Protein AF-A0A9N9JL18-F1 (afdb_monomer_lite)

InterPro domains:
  IPR003656 Zinc finger, BED-type [PF02892] (60-98)
  IPR003656 Zinc finger, BED-type [PS50808] (55-108)
  IPR012337 Ribonuclease H-like superfamily [SSF53098] (128-275)
  IPR052035 Zinc finger BED domain-containing [PTHR46481] (129-279)

pLDDT: mean 72.49, std 21.96, range [24.44, 95.62]

Secondary structure (DSSP, 8-state):
-------SS--S---SSSS-------TTSHHHHHHHHHHHHTT---------------GGGGGEES--TTSTTEEEETTT--EEETT--HHHHHHHHHTTT-----------------SS-HHHHHHHHT---HHHHHHHHHHHHHHHT-TTT--EEEE-S-HHHHHHHHHHHHHHHHHH--TT-EEEE-HHHHHHHHHHHHHTTTHHHHHHHHHHHHHHHH-HHHHHHHHHHHHHTT----------TTSTTHHHHHHHHHHHTHHHHHHHHHH-HHHHTTSPPHHHHHTT-

Structure (mmCIF, N/CA/C/O backbone):
data_AF-A0A9N9JL18-F1
#
_entry.id   AF-A0A9N9JL18-F1
#
loop_
_atom_site.group_PDB
_atom_site.id
_atom_site.type_symbol
_atom_site.label_atom_id
_atom_site.label_alt_id
_atom_site.label_comp_id
_atom_site.label_asym_id
_atom_site.label_entity_id
_atom_site.label_seq_id
_atom_site.pdbx_PDB_ins_code
_atom_site.Cartn_x
_atom_site.Cartn_y
_atom_site.Cartn_z
_atom_site.occupancy
_atom_site.B_iso_or_equiv
_atom_site.auth_seq_id
_atom_site.auth_comp_id
_atom_site.auth_asym_id
_atom_site.auth_atom_id
_atom_site.pdbx_PDB_model_num
ATOM 1 N N . MET A 1 1 ? -30.969 -24.548 -31.022 1.00 27.47 1 MET A N 1
ATOM 2 C CA . MET A 1 1 ? -30.386 -24.039 -32.276 1.00 27.47 1 MET A CA 1
ATOM 3 C C . MET A 1 1 ? -29.903 -22.628 -31.998 1.00 27.47 1 MET A C 1
ATOM 5 O O . MET A 1 1 ? -30.707 -21.712 -32.062 1.00 27.47 1 MET A O 1
ATOM 9 N N . SER A 1 2 ? -28.793 -22.490 -31.274 1.00 24.44 2 SER A N 1
ATOM 10 C CA . SER A 1 2 ? -27.395 -22.612 -31.752 1.00 24.44 2 SER A CA 1
ATOM 11 C C . SER A 1 2 ? -26.918 -21.238 -32.227 1.00 24.44 2 SER A C 1
ATOM 13 O O . SER A 1 2 ? -27.493 -20.713 -33.171 1.00 24.44 2 SER A O 1
ATOM 15 N N . GLU A 1 3 ? -26.042 -20.609 -31.428 1.00 26.48 3 GLU A N 1
ATOM 16 C CA . GLU A 1 3 ? -24.697 -20.132 -31.852 1.00 26.48 3 GLU A CA 1
ATOM 17 C C . GLU A 1 3 ? -24.790 -18.664 -32.339 1.00 26.48 3 GLU A C 1
ATOM 19 O O . GLU A 1 3 ? -25.706 -18.314 -33.066 1.00 26.48 3 GLU A O 1
ATOM 24 N N . ASP A 1 4 ? -24.033 -17.652 -31.910 1.00 26.92 4 ASP A N 1
ATOM 25 C CA . ASP A 1 4 ? -22.725 -17.533 -31.269 1.00 26.92 4 ASP A CA 1
ATOM 26 C C . ASP A 1 4 ? -22.639 -16.182 -30.535 1.00 26.92 4 ASP A C 1
ATOM 28 O O . ASP A 1 4 ? -22.829 -15.143 -31.164 1.00 26.92 4 ASP A O 1
ATOM 32 N N . ILE A 1 5 ? -22.280 -16.159 -29.245 1.00 25.59 5 ILE A N 1
ATOM 33 C CA . ILE A 1 5 ? -21.496 -15.060 -28.642 1.00 25.59 5 ILE A CA 1
ATOM 34 C C . ILE A 1 5 ? -20.601 -15.681 -27.565 1.00 25.59 5 ILE A C 1
ATOM 36 O O . ILE A 1 5 ? -20.877 -15.602 -26.369 1.00 25.59 5 ILE A O 1
ATOM 40 N N . GLN A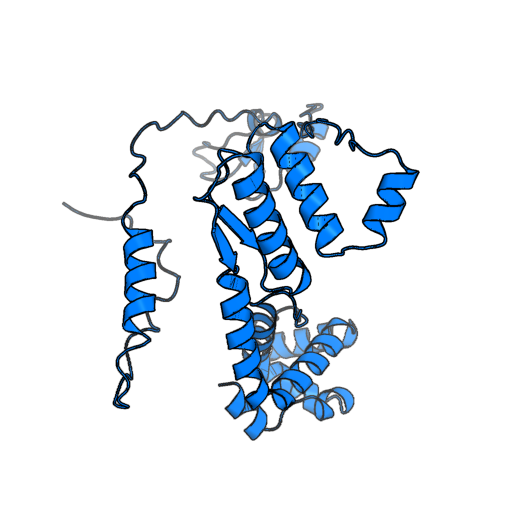 1 6 ? -19.511 -16.302 -28.003 1.00 30.45 6 GLN A N 1
ATOM 41 C CA . GLN A 1 6 ? -18.357 -16.580 -27.160 1.00 30.45 6 GLN A CA 1
ATOM 42 C C . GLN A 1 6 ? -17.171 -15.833 -27.754 1.00 30.45 6 GLN A C 1
ATOM 44 O O . GLN A 1 6 ? -16.554 -16.274 -28.716 1.00 30.45 6 GLN A O 1
ATOM 49 N N . THR A 1 7 ? -16.894 -14.642 -27.226 1.00 32.16 7 THR A N 1
ATOM 50 C CA . THR A 1 7 ? -15.542 -14.067 -27.198 1.00 32.16 7 THR A CA 1
ATOM 51 C C . THR A 1 7 ? -15.521 -12.808 -26.337 1.00 32.16 7 THR A C 1
ATOM 53 O O . THR A 1 7 ? -16.378 -11.934 -26.458 1.00 32.16 7 THR A O 1
ATOM 56 N N . ASN A 1 8 ? -14.473 -12.712 -25.516 1.00 29.45 8 ASN A N 1
ATOM 57 C CA . ASN A 1 8 ? -14.026 -11.553 -24.731 1.00 29.45 8 ASN A CA 1
ATOM 58 C C . ASN A 1 8 ? -14.467 -11.439 -23.269 1.00 29.45 8 ASN A C 1
ATOM 60 O O . ASN A 1 8 ? -14.724 -10.330 -22.809 1.00 29.45 8 ASN A O 1
ATOM 64 N N . LEU A 1 9 ? -14.428 -12.542 -22.513 1.00 27.28 9 LEU A N 1
ATOM 65 C CA . LEU A 1 9 ? -14.192 -12.493 -21.056 1.00 27.28 9 LEU A CA 1
ATOM 66 C C . LEU A 1 9 ? -13.371 -13.679 -20.495 1.00 27.28 9 LEU A C 1
ATOM 68 O O . LEU A 1 9 ? -13.187 -13.765 -19.285 1.00 27.28 9 LEU A O 1
ATOM 72 N N . GLU A 1 10 ? -12.797 -14.532 -21.348 1.00 28.64 10 GLU A N 1
ATOM 73 C CA . GLU A 1 10 ? -11.844 -15.582 -20.955 1.00 28.64 10 GLU A CA 1
ATOM 74 C C . GLU A 1 10 ? -10.423 -15.174 -21.366 1.00 28.64 10 GLU A C 1
ATOM 76 O O . GLU A 1 10 ? -9.919 -15.548 -22.417 1.00 28.64 10 GLU A O 1
ATOM 81 N N . TYR A 1 11 ? -9.793 -14.329 -20.552 1.00 29.22 11 TYR A N 1
ATOM 82 C CA . TYR A 1 11 ? -8.332 -14.200 -20.496 1.00 29.22 11 TYR A CA 1
ATOM 83 C C . TYR A 1 11 ? -7.949 -13.743 -19.084 1.00 29.22 11 TYR A C 1
ATOM 85 O O . TYR A 1 11 ? -7.467 -12.637 -18.850 1.00 29.22 11 TYR A O 1
ATOM 93 N N . TYR A 1 12 ? -8.304 -14.578 -18.113 1.00 28.53 12 TYR A N 1
ATOM 94 C CA . TYR A 1 12 ? -7.701 -14.597 -16.790 1.00 28.53 12 TYR A CA 1
ATOM 95 C C . TYR A 1 12 ? -7.417 -16.067 -16.496 1.00 28.53 12 TYR A C 1
ATOM 97 O O . TYR A 1 12 ? -8.345 -16.874 -16.437 1.00 28.53 12 TYR A O 1
ATOM 105 N N . ASP A 1 13 ? -6.124 -16.377 -16.426 1.00 31.50 13 ASP A N 1
ATOM 106 C CA . ASP A 1 13 ? -5.524 -17.703 -16.306 1.00 31.50 13 ASP A CA 1
ATOM 107 C C . ASP A 1 13 ? -6.244 -18.596 -15.287 1.00 31.50 13 ASP A C 1
ATOM 109 O O . ASP A 1 13 ? -6.207 -18.352 -14.080 1.00 31.50 13 ASP A O 1
ATOM 113 N N . LYS A 1 14 ? -6.882 -19.656 -15.793 1.00 28.42 14 LYS A N 1
ATOM 114 C CA . LYS A 1 14 ? -7.358 -20.811 -15.016 1.00 28.42 14 LYS A CA 1
ATOM 115 C C . LYS A 1 14 ? -6.395 -22.008 -15.078 1.00 28.42 14 LYS A C 1
ATOM 117 O O . LYS A 1 14 ? -6.680 -23.027 -14.466 1.00 28.42 14 LYS A O 1
ATOM 122 N N . GLU A 1 15 ? -5.243 -21.889 -15.738 1.00 29.67 15 GLU A N 1
ATOM 123 C CA . GLU A 1 15 ? -4.256 -22.977 -15.878 1.00 29.67 15 GLU A CA 1
ATOM 124 C C . GLU A 1 15 ? -3.096 -22.893 -14.868 1.00 29.67 15 GLU A C 1
ATOM 126 O O . GLU A 1 15 ? -1.936 -23.069 -15.223 1.00 29.67 15 GLU A O 1
ATOM 131 N N . MET A 1 16 ? -3.366 -22.617 -13.587 1.00 32.66 16 MET A N 1
ATOM 132 C CA . MET A 1 16 ? -2.297 -22.643 -12.569 1.00 32.66 16 MET A CA 1
ATOM 133 C C . MET A 1 16 ? -2.669 -23.347 -11.259 1.00 32.66 16 MET A C 1
ATOM 135 O O . MET A 1 16 ? -2.084 -23.056 -10.221 1.00 32.66 16 MET A O 1
ATOM 139 N N . PHE A 1 17 ? -3.642 -24.265 -11.289 1.00 28.58 17 PHE A N 1
ATOM 140 C CA . PHE A 1 17 ? -4.046 -25.037 -10.102 1.00 28.58 17 PHE A CA 1
ATOM 141 C C . PHE A 1 17 ? -4.318 -26.526 -10.363 1.00 28.58 17 PHE A C 1
ATOM 143 O O . PHE A 1 17 ? -5.033 -27.172 -9.603 1.00 28.58 17 PHE A O 1
ATOM 150 N N . GLN A 1 18 ? -3.721 -27.094 -11.408 1.00 30.33 18 GLN A N 1
ATOM 151 C CA . GLN A 1 18 ? -3.665 -28.540 -11.620 1.00 30.33 18 GLN A CA 1
ATOM 152 C C . GLN A 1 18 ? -2.251 -28.892 -12.068 1.00 30.33 18 GLN A C 1
ATOM 154 O O . GLN A 1 18 ? -1.959 -28.878 -13.253 1.00 30.33 18 GLN A O 1
ATOM 159 N N . ASP A 1 19 ? -1.345 -29.040 -11.100 1.00 27.52 19 ASP A N 1
ATOM 160 C CA . ASP A 1 19 ? -0.421 -30.176 -11.026 1.00 27.52 19 ASP A CA 1
ATOM 161 C C . ASP A 1 19 ? 0.592 -29.998 -9.885 1.00 27.52 19 ASP A C 1
ATOM 163 O O . ASP A 1 19 ? 1.188 -28.937 -9.708 1.00 27.52 19 ASP A O 1
ATOM 167 N N . LYS A 1 20 ? 0.804 -31.107 -9.162 1.00 32.84 20 LYS A N 1
ATOM 168 C CA . LYS A 1 20 ? 1.739 -31.351 -8.043 1.00 32.84 20 LYS A CA 1
ATOM 169 C C . LYS A 1 20 ? 1.260 -30.975 -6.636 1.00 32.84 20 LYS A C 1
ATOM 171 O O . LYS A 1 20 ? 1.820 -30.110 -5.973 1.00 32.84 20 LYS A O 1
ATOM 176 N N . ILE A 1 21 ? 0.319 -31.771 -6.127 1.00 29.80 21 ILE A N 1
ATOM 177 C CA . ILE A 1 21 ? 0.353 -32.198 -4.722 1.00 29.80 21 ILE A CA 1
ATOM 178 C C . ILE A 1 21 ? 0.756 -33.673 -4.737 1.00 29.80 21 ILE A C 1
ATOM 180 O O . ILE A 1 21 ? -0.045 -34.537 -5.079 1.00 29.80 21 ILE A O 1
ATOM 184 N N . THR A 1 22 ? 2.014 -33.949 -4.408 1.00 29.00 22 THR A N 1
ATOM 185 C CA . THR A 1 22 ? 2.464 -35.283 -3.998 1.00 29.00 22 THR A CA 1
ATOM 186 C C . THR A 1 22 ? 3.219 -35.127 -2.687 1.00 29.00 22 THR A C 1
ATOM 188 O O . THR A 1 22 ? 4.275 -34.501 -2.666 1.00 29.00 22 THR A O 1
ATOM 191 N N . ASP A 1 23 ? 2.608 -35.678 -1.640 1.00 28.75 23 ASP A N 1
ATOM 192 C CA . ASP A 1 23 ? 3.161 -36.100 -0.354 1.00 28.75 23 ASP A CA 1
ATOM 193 C C . ASP A 1 23 ? 4.109 -35.158 0.397 1.00 28.75 23 ASP A C 1
ATOM 195 O O . ASP A 1 23 ? 5.320 -35.201 0.214 1.00 28.75 23 ASP A O 1
ATOM 199 N N . THR A 1 24 ? 3.555 -34.466 1.397 1.00 28.92 24 THR A N 1
ATOM 200 C CA . THR A 1 24 ? 4.032 -34.570 2.787 1.00 28.92 24 THR A CA 1
ATOM 201 C C . THR A 1 24 ? 2.857 -34.374 3.752 1.00 28.92 24 THR A C 1
ATOM 203 O O . THR A 1 24 ? 2.019 -33.487 3.600 1.00 28.92 24 THR A O 1
ATOM 206 N N . SER A 1 25 ? 2.758 -35.274 4.724 1.00 36.62 25 SER A N 1
ATOM 207 C CA . SER A 1 25 ? 1.747 -35.321 5.778 1.00 36.62 25 SER A CA 1
ATOM 208 C C . SER A 1 25 ? 1.850 -34.123 6.726 1.00 36.62 25 SER A C 1
ATOM 210 O O . SER A 1 25 ? 2.883 -33.984 7.368 1.00 36.62 25 SER A O 1
ATOM 212 N N . ASP A 1 26 ? 0.785 -33.316 6.820 1.00 30.59 26 ASP A N 1
ATOM 213 C CA . ASP A 1 26 ? 0.318 -32.623 8.041 1.00 30.59 26 ASP A CA 1
ATOM 214 C C . ASP A 1 26 ? -1.035 -31.922 7.762 1.00 30.59 26 ASP A C 1
ATOM 216 O O . ASP A 1 26 ? -1.162 -30.709 7.583 1.00 30.59 26 ASP A O 1
ATOM 220 N N . THR A 1 27 ? -2.094 -32.728 7.675 1.00 34.91 27 THR A N 1
ATOM 221 C CA . THR A 1 27 ? -3.457 -32.345 7.261 1.00 34.91 27 THR A CA 1
ATOM 222 C C . THR A 1 27 ? -4.323 -31.834 8.418 1.00 34.91 27 THR A C 1
ATOM 224 O O . THR A 1 27 ? -5.308 -32.473 8.773 1.00 34.91 27 THR A O 1
ATOM 227 N N . ASN A 1 28 ? -3.984 -30.698 9.038 1.00 39.44 28 ASN A N 1
ATOM 228 C CA . ASN A 1 28 ? -4.888 -30.089 10.040 1.00 39.44 28 ASN A CA 1
ATOM 229 C C . ASN A 1 28 ? -4.981 -28.551 10.036 1.00 39.44 28 ASN A C 1
ATOM 231 O O . ASN A 1 28 ? -5.869 -28.002 10.682 1.00 39.44 28 ASN A O 1
ATOM 235 N N . VAL A 1 29 ? -4.125 -27.829 9.302 1.00 36.84 29 VAL A N 1
ATOM 236 C CA . VAL A 1 29 ? -4.147 -26.345 9.289 1.00 36.84 29 VAL A CA 1
ATOM 237 C C . VAL A 1 29 ? -4.753 -25.777 7.998 1.00 36.84 29 VAL A C 1
ATOM 239 O O . VAL A 1 29 ? -5.355 -24.703 8.008 1.00 36.84 29 VAL A O 1
ATOM 242 N N . VAL A 1 30 ? -4.656 -26.514 6.889 1.00 38.81 30 VAL A N 1
ATOM 243 C CA . VAL A 1 30 ? -5.062 -26.053 5.547 1.00 38.81 30 VAL A CA 1
ATOM 244 C C . VAL A 1 30 ? -6.576 -26.192 5.309 1.00 38.81 30 VAL A C 1
ATOM 246 O O . VAL A 1 30 ? -7.180 -25.343 4.649 1.00 38.81 30 VAL A O 1
ATOM 249 N N . ASP A 1 31 ? -7.218 -27.187 5.930 1.00 36.50 31 ASP A N 1
ATOM 250 C CA . ASP A 1 31 ? -8.667 -27.412 5.801 1.00 36.50 31 ASP A CA 1
ATOM 251 C C . ASP A 1 31 ? -9.500 -26.319 6.481 1.00 36.50 31 ASP A C 1
ATOM 253 O O . ASP A 1 31 ? -10.547 -25.919 5.969 1.00 36.50 31 ASP A O 1
ATOM 257 N N . SER A 1 32 ? -9.002 -25.749 7.584 1.00 40.50 32 SER A N 1
ATOM 258 C CA . SER A 1 32 ? -9.708 -24.687 8.312 1.00 40.50 32 SER A CA 1
ATOM 259 C C . SER A 1 32 ? -9.766 -23.379 7.513 1.00 40.50 32 SER A C 1
ATOM 261 O O . SER A 1 32 ? -10.771 -22.671 7.540 1.00 40.50 32 SER A O 1
ATOM 263 N N . PHE A 1 33 ? -8.718 -23.066 6.745 1.00 36.69 33 PHE A N 1
ATOM 264 C CA . PHE A 1 33 ? -8.663 -21.837 5.947 1.00 36.69 33 PHE A CA 1
ATOM 265 C C . PHE A 1 33 ? -9.515 -21.931 4.675 1.00 36.69 33 PHE A C 1
ATOM 267 O O . PHE A 1 33 ? -10.163 -20.956 4.289 1.00 36.69 33 PHE A O 1
ATOM 274 N N . SER A 1 34 ? -9.557 -23.116 4.062 1.00 40.81 34 SER A N 1
ATOM 275 C CA . SER A 1 34 ? -10.360 -23.387 2.864 1.00 40.81 34 SER A CA 1
ATOM 276 C C . SER A 1 34 ? -11.861 -23.363 3.180 1.00 40.81 34 SER A C 1
ATOM 278 O O . SER A 1 34 ? -12.622 -22.703 2.472 1.00 40.81 34 SER A O 1
ATOM 280 N N . GLN A 1 35 ? -12.278 -23.940 4.316 1.00 41.47 35 GLN A N 1
ATOM 281 C CA . GLN A 1 35 ? -13.673 -23.884 4.776 1.00 41.47 35 GLN A CA 1
ATOM 282 C C . GLN A 1 35 ? -14.167 -22.459 5.060 1.00 41.47 35 GLN A C 1
ATOM 284 O O . GLN A 1 35 ? -15.309 -22.132 4.739 1.00 41.47 35 GLN A O 1
ATOM 289 N N . VAL A 1 36 ? -13.317 -21.590 5.617 1.00 45.12 36 VAL A N 1
ATOM 290 C CA . VAL A 1 36 ? -13.668 -20.188 5.919 1.00 45.12 36 VAL A CA 1
ATOM 291 C C . VAL A 1 36 ? -13.798 -19.343 4.643 1.00 45.12 36 VAL A C 1
ATOM 293 O O . VAL A 1 36 ? -14.640 -18.437 4.567 1.00 45.12 36 VAL A O 1
ATOM 296 N N . LEU A 1 37 ? -12.992 -19.639 3.618 1.00 38.75 37 LEU A N 1
ATOM 297 C CA . LEU A 1 37 ? -13.059 -18.959 2.325 1.00 38.75 37 LEU A CA 1
ATOM 298 C C . LEU A 1 37 ? -14.318 -19.370 1.542 1.00 38.75 37 LEU A C 1
ATOM 300 O O . LEU A 1 37 ? -15.016 -18.507 1.008 1.00 38.75 37 LEU A O 1
ATOM 304 N N . GLU A 1 38 ? -14.653 -20.663 1.539 1.00 37.47 38 GLU A N 1
ATOM 305 C CA . GLU A 1 38 ? -15.844 -21.195 0.864 1.00 37.47 38 GLU A CA 1
ATOM 306 C C . GLU A 1 38 ? -17.149 -20.762 1.545 1.00 37.47 38 GLU A C 1
ATOM 308 O O . GLU A 1 38 ? -18.093 -20.354 0.862 1.00 37.47 38 GLU A O 1
ATOM 313 N N . SER A 1 39 ? -17.191 -20.721 2.884 1.00 36.56 39 SER A N 1
ATOM 314 C CA . SER A 1 39 ? -18.373 -20.255 3.627 1.00 36.56 39 SER A CA 1
ATOM 315 C C . SER A 1 39 ? -18.676 -18.764 3.432 1.00 36.56 39 SER A C 1
ATOM 317 O O . SER A 1 39 ? -19.799 -18.315 3.661 1.00 36.56 39 SER A O 1
ATOM 319 N N . SER A 1 40 ? -17.675 -17.979 3.022 1.00 39.22 40 SER A N 1
ATOM 320 C CA . SER A 1 40 ? -17.805 -16.536 2.782 1.00 39.22 40 SER A CA 1
ATOM 321 C C . SER A 1 40 ? -18.289 -16.208 1.363 1.00 39.22 40 SER A C 1
ATOM 323 O O . SER A 1 40 ? -18.827 -15.124 1.133 1.00 39.22 40 SER A O 1
ATOM 325 N N . LEU A 1 41 ? -18.127 -17.131 0.408 1.00 37.53 41 LEU A N 1
ATOM 326 C CA . LEU A 1 41 ? -18.499 -16.939 -0.999 1.00 37.53 41 LEU A CA 1
ATOM 327 C C . LEU A 1 41 ? -19.934 -17.393 -1.318 1.00 37.53 41 LEU A C 1
ATOM 329 O O . LEU A 1 41 ? -20.495 -16.962 -2.325 1.00 37.53 41 LEU A O 1
ATOM 333 N N . SER A 1 42 ? -20.560 -18.202 -0.457 1.00 33.31 42 SER A N 1
ATOM 334 C CA . SER A 1 42 ? -21.903 -18.760 -0.685 1.00 33.31 42 SER A CA 1
ATOM 335 C C . SER A 1 42 ? -23.073 -17.836 -0.310 1.00 33.31 42 SER A C 1
ATOM 337 O O . SER A 1 42 ? -24.211 -18.135 -0.663 1.00 33.31 42 SER A O 1
ATOM 339 N N . ASN A 1 43 ? -22.826 -16.700 0.354 1.00 38.03 43 ASN A N 1
ATOM 340 C CA . ASN A 1 43 ? -23.881 -15.838 0.916 1.00 38.03 43 ASN A CA 1
ATOM 341 C C . ASN A 1 43 ? -24.026 -14.460 0.242 1.00 38.03 43 ASN A C 1
ATOM 343 O O . ASN A 1 43 ? -24.540 -13.519 0.849 1.00 38.03 43 ASN A O 1
ATOM 347 N N . ILE A 1 44 ? -23.616 -14.311 -1.021 1.00 29.69 44 ILE A N 1
ATOM 348 C CA . ILE A 1 44 ? -23.902 -13.089 -1.789 1.00 29.69 44 ILE A CA 1
ATOM 349 C C . ILE A 1 44 ? -25.354 -13.158 -2.297 1.00 29.69 44 ILE A C 1
ATOM 351 O O . ILE A 1 44 ? -25.660 -14.026 -3.118 1.00 29.69 44 ILE A O 1
ATOM 355 N N . PRO A 1 45 ? -26.261 -12.251 -1.881 1.00 28.25 45 PRO A N 1
ATOM 356 C CA . PRO A 1 45 ? -27.615 -12.220 -2.416 1.00 28.25 45 PRO A CA 1
ATOM 357 C C . PRO A 1 45 ? -27.568 -11.963 -3.924 1.00 28.25 45 PRO A C 1
ATOM 359 O O . PRO A 1 45 ? -26.963 -10.994 -4.389 1.00 28.25 45 PRO A O 1
ATOM 362 N N . THR A 1 46 ? -28.230 -12.821 -4.695 1.00 31.34 46 THR A N 1
ATOM 363 C CA . THR A 1 46 ? -28.378 -12.681 -6.144 1.00 31.34 46 THR A CA 1
ATOM 364 C C . THR A 1 46 ? -29.266 -11.467 -6.428 1.00 31.34 46 THR A C 1
ATOM 366 O O . THR A 1 46 ? -30.492 -11.545 -6.390 1.00 31.34 46 THR A O 1
ATOM 369 N N . VAL A 1 47 ? -28.659 -10.308 -6.699 1.00 26.78 47 VAL A N 1
ATOM 370 C CA . VAL A 1 47 ? -29.392 -9.109 -7.130 1.00 26.78 47 VAL A CA 1
ATOM 371 C C . VAL A 1 47 ? -29.782 -9.282 -8.594 1.00 26.78 47 VAL A C 1
ATOM 373 O O . VAL A 1 47 ? -29.128 -8.781 -9.508 1.00 26.78 47 VAL A O 1
ATOM 376 N N . ASN A 1 48 ? -30.873 -10.008 -8.816 1.00 30.89 48 ASN A N 1
ATOM 377 C CA . ASN A 1 48 ? -31.600 -9.963 -10.068 1.00 30.89 48 ASN A CA 1
ATOM 378 C C . ASN A 1 48 ? -32.700 -8.898 -9.990 1.00 30.89 48 ASN A C 1
ATOM 380 O O . ASN A 1 48 ? -33.526 -8.888 -9.086 1.00 30.89 48 ASN A O 1
ATOM 384 N N . GLN A 1 49 ? -32.701 -8.062 -11.030 1.00 37.03 49 GLN A N 1
ATOM 385 C CA . GLN A 1 49 ? -33.753 -7.137 -11.461 1.00 37.03 49 GLN A CA 1
ATOM 386 C C . GLN A 1 49 ? -33.870 -5.804 -10.708 1.00 37.03 49 GLN A C 1
ATOM 388 O O . GLN A 1 49 ? -34.552 -5.656 -9.707 1.00 37.03 49 GLN A O 1
ATOM 393 N N . LEU A 1 50 ? -33.265 -4.777 -11.308 1.00 28.16 50 LEU A N 1
ATOM 394 C CA . LEU A 1 50 ? -33.994 -3.707 -12.000 1.00 28.16 50 LEU A CA 1
ATOM 395 C C . LEU A 1 50 ? -32.988 -3.034 -12.943 1.00 28.16 50 LEU A C 1
ATOM 397 O O . LEU A 1 50 ? -32.167 -2.217 -12.518 1.00 28.16 50 LEU A O 1
ATOM 401 N N . LYS A 1 51 ? -33.016 -3.387 -14.237 1.00 32.59 51 LYS A N 1
ATOM 402 C CA . LYS A 1 51 ? -32.279 -2.645 -15.273 1.00 32.59 51 LYS A CA 1
ATOM 403 C C . LYS A 1 51 ? -32.861 -1.230 -15.328 1.00 32.59 51 LYS A C 1
ATOM 405 O O . LYS A 1 51 ? -33.811 -0.967 -16.056 1.00 32.59 51 LYS A O 1
ATOM 410 N N . LYS A 1 52 ? -32.312 -0.309 -14.534 1.00 28.45 52 LYS A N 1
ATOM 411 C CA . LYS A 1 52 ? -32.629 1.116 -14.662 1.00 28.45 52 LYS A CA 1
ATOM 412 C C . LYS A 1 52 ? -32.135 1.571 -16.041 1.00 28.45 52 LYS A C 1
ATOM 414 O O . LYS A 1 52 ? -30.982 1.287 -16.377 1.00 28.45 52 LYS A O 1
ATOM 419 N N . PRO A 1 53 ? -32.955 2.275 -16.841 1.00 28.98 53 PRO A N 1
ATOM 420 C CA . PRO A 1 53 ? -32.508 2.796 -18.125 1.00 28.98 53 PRO A CA 1
ATOM 421 C C . PRO A 1 53 ? -31.299 3.700 -17.879 1.00 28.98 53 PRO A C 1
ATOM 423 O O . PRO A 1 53 ? -31.324 4.548 -16.978 1.00 28.98 53 PRO A O 1
ATOM 426 N N . LYS A 1 54 ? -30.217 3.499 -18.643 1.00 38.34 54 LYS A N 1
ATOM 427 C CA . LYS A 1 54 ? -29.011 4.332 -18.564 1.00 38.34 54 LYS A CA 1
ATOM 428 C C . LYS A 1 54 ? -29.401 5.773 -18.910 1.00 38.34 54 LYS A C 1
ATOM 430 O O . LYS A 1 54 ? -29.433 6.157 -20.073 1.00 38.34 54 LYS A O 1
ATOM 435 N N . LYS A 1 55 ? -29.702 6.591 -17.897 1.00 39.75 55 LYS A N 1
ATOM 436 C CA . LYS A 1 55 ? -29.866 8.042 -18.048 1.00 39.75 55 LYS A CA 1
ATOM 437 C C . LYS A 1 55 ? -28.514 8.616 -18.475 1.00 39.75 55 LYS A C 1
ATOM 439 O O . LYS A 1 55 ? -27.672 8.895 -17.623 1.00 39.75 55 LYS A O 1
ATOM 444 N N . HIS A 1 56 ? -28.295 8.805 -19.775 1.00 46.69 56 HIS A N 1
ATOM 445 C CA . HIS A 1 56 ? -27.150 9.554 -20.295 1.00 46.69 56 HIS A CA 1
ATOM 446 C C . HIS A 1 56 ? -27.286 11.027 -19.870 1.00 46.69 56 HIS A C 1
ATOM 448 O O . HIS A 1 56 ? -27.848 11.859 -20.572 1.00 46.69 56 HIS A O 1
ATOM 454 N N . ARG A 1 57 ? -26.834 11.354 -18.654 1.00 50.84 57 ARG A N 1
ATOM 455 C CA . ARG A 1 57 ? -27.005 12.679 -18.029 1.00 50.84 57 ARG A CA 1
ATOM 456 C C . ARG A 1 57 ? -25.669 13.402 -17.856 1.00 50.84 57 ARG A C 1
ATOM 458 O O . ARG A 1 57 ? -25.303 13.828 -16.752 1.00 50.84 57 ARG A O 1
ATOM 465 N N . LEU A 1 58 ? -24.923 13.518 -18.953 1.00 58.72 58 LEU A N 1
ATOM 466 C CA . LEU A 1 58 ? -23.656 14.247 -19.019 1.00 58.72 58 LEU A CA 1
ATOM 467 C C . LEU A 1 58 ? -23.633 15.125 -20.284 1.00 58.72 58 LEU A C 1
ATOM 469 O O . LEU A 1 58 ? -23.725 14.612 -21.394 1.00 58.72 58 LEU A O 1
ATOM 473 N N . SER A 1 59 ? -23.516 16.442 -20.070 1.00 68.12 59 SER A N 1
ATOM 474 C CA . SER A 1 59 ? -23.712 17.556 -21.023 1.00 68.12 59 SER A CA 1
ATOM 475 C C . SER A 1 59 ? -23.051 17.384 -22.392 1.00 68.12 59 SER A C 1
ATOM 477 O O . SER A 1 59 ? -23.652 17.704 -23.406 1.00 68.12 59 SER A O 1
ATOM 479 N N . VAL A 1 60 ? -21.830 16.849 -22.431 1.00 75.62 60 VAL A N 1
ATOM 480 C CA . VAL A 1 60 ? -21.044 16.707 -23.668 1.00 75.62 60 VAL A CA 1
ATOM 481 C C . VAL A 1 60 ? -21.667 15.688 -24.626 1.00 75.62 60 VAL A C 1
ATOM 483 O O . VAL A 1 60 ? -21.699 15.920 -25.828 1.00 75.62 60 VAL A O 1
ATOM 486 N N . TRP A 1 61 ? -22.206 14.581 -24.111 1.00 79.19 61 TRP A N 1
ATOM 487 C CA . TRP A 1 61 ? -22.659 13.454 -24.935 1.00 79.19 61 TRP A CA 1
ATOM 488 C C . TRP A 1 61 ? -23.976 13.715 -25.678 1.00 79.19 61 TRP A C 1
ATOM 490 O O . TRP A 1 61 ? -24.276 13.004 -26.628 1.00 79.19 61 TRP A O 1
ATOM 500 N N . LEU A 1 62 ? -24.731 14.755 -25.303 1.00 79.88 62 LEU A N 1
ATOM 501 C CA . LEU A 1 62 ? -25.953 15.175 -26.011 1.00 79.88 62 LEU A CA 1
ATOM 502 C C . LEU A 1 62 ? -25.674 15.703 -27.425 1.00 79.88 62 LEU A C 1
ATOM 504 O O . LEU A 1 62 ? -26.572 15.742 -28.261 1.00 79.88 62 LEU A O 1
ATOM 508 N N . HIS A 1 63 ? -24.433 16.110 -27.689 1.00 82.44 63 HIS A N 1
ATOM 509 C CA . HIS A 1 63 ? -24.032 16.724 -28.952 1.00 82.44 63 HIS A CA 1
ATOM 510 C C . HIS A 1 63 ? -23.341 15.747 -29.909 1.00 82.44 63 HIS A C 1
ATOM 512 O O . HIS A 1 63 ? -22.921 16.149 -30.994 1.00 82.44 63 HIS A O 1
ATOM 518 N N . PHE A 1 64 ? -23.256 14.467 -29.535 1.00 83.62 64 PHE A N 1
ATOM 519 C CA . PHE A 1 64 ? -22.668 13.412 -30.354 1.00 83.62 64 PHE A CA 1
ATOM 520 C C . PHE A 1 64 ? -23.693 12.303 -30.627 1.00 83.62 64 PHE A C 1
ATOM 522 O O . PHE A 1 64 ? -24.564 12.014 -29.805 1.00 83.62 64 PHE A O 1
ATOM 529 N N . ASN A 1 65 ? -23.623 11.715 -31.816 1.00 78.75 65 ASN A N 1
ATOM 530 C CA . ASN A 1 65 ? -24.361 10.523 -32.215 1.00 78.75 65 ASN A CA 1
ATOM 531 C C . ASN A 1 65 ? -23.456 9.301 -32.082 1.00 78.75 65 ASN A C 1
ATOM 533 O O . ASN A 1 65 ? -22.292 9.340 -32.478 1.00 78.75 65 ASN A O 1
ATOM 537 N N . THR A 1 66 ? -24.008 8.231 -31.522 1.00 68.75 66 THR A N 1
ATOM 538 C CA . THR A 1 66 ? -23.349 6.928 -31.343 1.00 68.75 66 THR A CA 1
ATOM 539 C C . THR A 1 66 ? -23.919 5.849 -32.263 1.00 68.75 66 THR A C 1
ATOM 541 O O . THR A 1 66 ? -23.331 4.780 -32.385 1.00 68.75 66 THR A O 1
ATOM 544 N N . GLU A 1 67 ? -25.057 6.122 -32.904 1.00 63.94 67 GLU A N 1
ATOM 545 C CA . GLU A 1 67 ? -25.867 5.152 -33.653 1.00 63.94 67 GLU A CA 1
ATOM 546 C C . GLU A 1 67 ? -26.035 5.597 -35.109 1.00 63.94 67 GLU A C 1
ATOM 548 O O . GLU A 1 67 ? -27.137 5.701 -35.640 1.00 63.94 67 GLU A O 1
ATOM 553 N N . THR A 1 68 ? -24.925 5.921 -35.768 1.00 64.44 68 THR A N 1
ATOM 554 C CA . THR A 1 68 ? -24.941 6.269 -37.191 1.00 64.44 68 THR A CA 1
ATOM 555 C C . THR A 1 68 ? -24.626 5.016 -38.006 1.00 64.44 68 THR A C 1
ATOM 557 O O . THR A 1 68 ? -23.523 4.483 -37.889 1.00 64.44 68 THR A O 1
ATOM 560 N N . ALA A 1 69 ? -25.544 4.569 -38.875 1.00 61.25 69 ALA A N 1
ATOM 561 C CA . ALA A 1 69 ? -25.354 3.381 -39.726 1.00 61.25 69 ALA A CA 1
ATOM 562 C C . ALA A 1 69 ? -24.069 3.442 -40.583 1.00 61.25 69 ALA A C 1
ATOM 564 O O . ALA A 1 69 ? -23.455 2.422 -40.873 1.00 61.25 69 ALA A O 1
ATOM 565 N N . LYS A 1 70 ? -23.620 4.658 -40.924 1.00 65.19 70 LYS A N 1
ATOM 566 C CA . LYS A 1 70 ? -22.395 4.933 -41.692 1.00 65.19 70 LYS A CA 1
ATOM 567 C C . LYS A 1 70 ? -21.094 4.764 -40.887 1.00 65.19 70 LYS A C 1
ATOM 569 O O . LYS A 1 70 ? -20.041 4.533 -41.473 1.00 65.19 70 LYS A O 1
ATOM 574 N N . TYR A 1 71 ? -21.140 4.888 -39.557 1.00 65.62 71 TYR A N 1
ATOM 575 C CA . TYR A 1 71 ? -19.961 4.857 -38.682 1.00 65.62 71 TYR A CA 1
ATOM 576 C C . TYR A 1 71 ? -20.264 4.114 -37.373 1.00 65.62 71 TYR A C 1
ATOM 578 O O . TYR A 1 71 ? -20.270 4.706 -36.291 1.00 65.62 71 TYR A O 1
ATOM 586 N N . PHE A 1 72 ? -20.514 2.807 -37.478 1.00 67.88 72 PHE A N 1
ATOM 587 C CA . PHE A 1 72 ? -20.851 1.962 -36.333 1.00 67.88 72 PHE A CA 1
ATOM 588 C C . PHE A 1 72 ? -19.763 2.018 -35.246 1.00 67.88 72 PHE A C 1
ATOM 590 O O . PHE A 1 72 ? -18.571 1.868 -35.524 1.00 67.88 72 PHE A O 1
ATOM 597 N N . GLY A 1 73 ? -20.169 2.282 -34.001 1.00 70.25 73 GLY A N 1
ATOM 598 C CA . GLY A 1 73 ? -19.260 2.344 -32.851 1.00 70.25 73 GLY A CA 1
ATOM 599 C C . GLY A 1 73 ? -18.359 3.585 -32.784 1.00 70.25 73 GLY A C 1
ATOM 600 O O . GLY A 1 73 ? -17.442 3.621 -31.961 1.00 70.25 73 GLY A O 1
ATOM 601 N N . LYS A 1 74 ? -18.593 4.608 -33.616 1.00 78.19 74 LYS A N 1
ATOM 602 C CA . LYS A 1 74 ? -17.870 5.889 -33.573 1.00 78.19 74 LYS A CA 1
ATOM 603 C C . LYS A 1 74 ? -18.774 7.023 -33.097 1.00 78.19 74 LYS A C 1
ATOM 605 O O . LYS A 1 74 ? -19.992 6.970 -33.219 1.00 78.19 74 LYS A O 1
ATOM 610 N N . LEU A 1 75 ? -18.149 8.056 -32.542 1.00 81.06 75 LEU A N 1
ATOM 611 C CA . LEU A 1 75 ? -18.830 9.252 -32.057 1.00 81.06 75 LEU A CA 1
ATOM 612 C C . LEU A 1 75 ? -18.839 10.299 -33.160 1.00 81.06 75 LEU A C 1
ATOM 614 O O . LEU A 1 75 ? -17.777 10.737 -33.589 1.00 81.06 75 LEU A O 1
ATOM 618 N N . VAL A 1 76 ? -20.014 10.727 -33.597 1.00 84.56 76 VAL A N 1
ATOM 619 C CA . VAL A 1 76 ? -20.149 11.719 -34.670 1.00 84.56 76 VAL A CA 1
ATOM 620 C C . VAL A 1 76 ? -20.730 13.002 -34.098 1.00 84.56 76 VAL A C 1
ATOM 622 O O . VAL A 1 76 ? -21.779 12.965 -33.460 1.00 84.56 76 VAL A O 1
ATOM 625 N N . CYS A 1 77 ? -20.066 14.140 -34.293 1.00 86.69 77 CYS A N 1
ATOM 626 C CA . CYS A 1 77 ? -20.627 15.426 -33.881 1.00 86.69 77 CYS A CA 1
ATOM 627 C C . CYS A 1 77 ? -21.914 15.724 -34.662 1.00 86.69 77 CYS A C 1
ATOM 629 O O . CYS A 1 77 ? -21.932 15.656 -35.887 1.00 86.69 77 CYS A O 1
ATOM 631 N N . ARG A 1 78 ? -22.982 16.120 -33.963 1.00 84.00 78 ARG A N 1
ATOM 632 C CA . ARG A 1 78 ? -24.290 16.416 -34.575 1.00 84.00 78 ARG A CA 1
ATOM 633 C C . ARG A 1 78 ? -24.324 17.704 -35.408 1.00 84.00 78 ARG A C 1
ATOM 635 O O . ARG A 1 78 ? -25.290 17.908 -36.128 1.00 84.00 78 ARG A O 1
ATOM 642 N N . LYS A 1 79 ? -23.328 18.590 -35.275 1.00 82.75 79 LYS A N 1
ATOM 643 C CA . LYS A 1 79 ? -23.287 19.890 -35.977 1.00 82.75 79 LYS A CA 1
ATOM 644 C C . LYS A 1 79 ? -22.410 19.905 -37.227 1.00 82.75 79 LYS A C 1
ATOM 646 O O . LYS A 1 79 ? -22.712 20.647 -38.149 1.00 82.75 79 LYS A O 1
ATOM 651 N N . CYS A 1 80 ? -21.315 19.151 -37.235 1.00 86.31 80 CYS A N 1
ATOM 652 C CA . CYS A 1 80 ? -20.315 19.197 -38.310 1.00 86.31 80 CYS A CA 1
ATOM 653 C C . CYS A 1 80 ? -19.903 17.814 -38.822 1.00 86.31 80 CYS A C 1
ATOM 655 O O . CYS A 1 80 ? -18.957 17.708 -39.594 1.00 86.31 80 CYS A O 1
ATOM 657 N N . GLU A 1 81 ? -20.553 16.755 -38.329 1.00 84.06 81 GLU A N 1
ATOM 658 C CA . GLU A 1 81 ? -20.302 15.358 -38.701 1.00 84.06 81 GLU A CA 1
ATOM 659 C C . GLU A 1 81 ? -18.868 14.859 -38.454 1.00 84.06 81 GLU A C 1
ATOM 661 O O . GLU A 1 81 ? -18.492 13.772 -38.893 1.00 84.06 81 GLU A O 1
ATOM 666 N N . GLN A 1 82 ? -18.064 15.601 -37.685 1.00 85.44 82 GLN A N 1
ATOM 667 C CA . GLN A 1 82 ? -16.711 15.179 -37.342 1.00 85.44 82 GLN A CA 1
ATOM 668 C C . GLN A 1 82 ? -16.738 13.873 -36.536 1.00 85.44 82 GLN A C 1
ATOM 670 O O . GLN A 1 82 ? -17.440 13.758 -35.525 1.00 85.44 82 GLN A O 1
ATOM 675 N N . VAL A 1 83 ? -15.957 12.890 -36.993 1.00 86.75 83 VAL A N 1
ATOM 676 C CA . VAL A 1 83 ? -15.945 11.525 -36.456 1.00 86.75 83 VAL A CA 1
ATOM 677 C C . VAL A 1 83 ? -14.795 11.336 -35.467 1.00 86.75 83 VAL A C 1
ATOM 679 O O . VAL A 1 83 ? -13.631 11.582 -35.778 1.00 86.75 83 VAL A O 1
ATOM 682 N N . TYR A 1 84 ? -15.120 10.821 -34.287 1.00 85.00 84 TYR A N 1
ATOM 683 C CA . TYR A 1 84 ? -14.206 10.511 -33.194 1.00 85.00 84 TYR A CA 1
ATOM 684 C C . TYR A 1 84 ? -14.257 9.021 -32.836 1.00 85.00 84 TYR A C 1
ATOM 686 O O . TYR A 1 84 ? -15.258 8.332 -33.049 1.00 85.00 84 TYR A O 1
ATOM 694 N N . LYS A 1 85 ? -13.164 8.510 -32.257 1.00 84.56 85 LYS A N 1
ATOM 695 C CA . LYS A 1 85 ? -13.126 7.150 -31.697 1.00 84.56 85 LYS A CA 1
ATOM 696 C C . LYS A 1 85 ? -14.013 7.095 -30.449 1.00 84.56 85 LYS A C 1
ATOM 698 O O . LYS A 1 85 ? -14.050 8.056 -29.688 1.00 84.56 85 LYS A O 1
ATOM 703 N N . SER A 1 86 ? -14.660 5.963 -30.176 1.00 76.12 86 SER A N 1
ATOM 704 C CA . SER A 1 86 ? -15.463 5.766 -28.953 1.00 76.12 86 SER A CA 1
ATOM 705 C C . SER A 1 86 ? -14.666 5.938 -27.653 1.00 76.12 86 SER A C 1
ATOM 707 O O . SER A 1 86 ? -15.231 6.309 -26.629 1.00 76.12 86 SER A O 1
ATOM 709 N N . SER A 1 87 ? -13.347 5.731 -27.701 1.00 77.50 87 SER A N 1
ATOM 710 C CA . SER A 1 87 ? -12.419 5.939 -26.584 1.00 77.50 87 SER A CA 1
ATOM 711 C C . SER A 1 87 ? -11.922 7.383 -26.426 1.00 77.50 87 SER A C 1
ATOM 713 O O . SER A 1 87 ? -11.110 7.658 -25.541 1.00 77.50 87 SER A O 1
ATOM 715 N N . THR A 1 88 ? -12.356 8.324 -27.272 1.00 81.81 88 THR A N 1
ATOM 716 C CA . THR A 1 88 ? -11.911 9.719 -27.185 1.00 81.81 88 THR A CA 1
ATOM 717 C C . THR A 1 88 ? -12.362 10.363 -25.870 1.00 81.81 88 THR A C 1
ATOM 719 O O . THR A 1 88 ? -13.532 10.327 -25.494 1.00 81.81 88 THR A O 1
ATOM 722 N N . GLY A 1 89 ? -11.413 10.992 -25.169 1.00 82.00 89 GLY A N 1
ATOM 723 C CA . GLY A 1 89 ? -11.659 11.631 -23.879 1.00 82.00 89 GLY A CA 1
ATOM 724 C C . GLY A 1 89 ? -12.627 12.819 -23.952 1.00 82.00 89 GLY A C 1
ATOM 725 O O . GLY A 1 89 ? -12.609 13.621 -24.886 1.00 82.00 89 GLY A O 1
ATOM 726 N N . VAL A 1 90 ? -13.429 12.988 -22.896 1.00 81.25 90 VAL A N 1
ATOM 727 C CA . VAL A 1 90 ? -14.454 14.046 -22.764 1.00 81.25 90 VAL A CA 1
ATOM 728 C C . VAL A 1 90 ? -13.864 15.464 -22.842 1.00 81.25 90 VAL A C 1
ATOM 730 O O . VAL A 1 90 ? -14.556 16.409 -23.211 1.00 81.25 90 VAL A O 1
ATOM 733 N N . SER A 1 91 ? -12.592 15.648 -22.480 1.00 81.69 91 SER A N 1
ATOM 734 C CA . SER A 1 91 ? -11.868 16.920 -22.623 1.00 81.69 91 SER A CA 1
ATOM 735 C C . SER A 1 91 ? -11.706 17.326 -24.088 1.00 81.69 91 SER A C 1
ATOM 737 O O . SER A 1 91 ? -11.993 18.470 -24.429 1.00 81.69 91 SER A O 1
ATOM 739 N N . THR A 1 92 ? -11.312 16.388 -24.947 1.00 84.94 92 THR A N 1
ATOM 740 C CA . THR A 1 92 ? -11.142 16.600 -26.389 1.00 84.94 92 THR A CA 1
ATOM 741 C C . THR A 1 92 ? -12.477 16.901 -27.062 1.00 84.94 92 THR A C 1
ATOM 743 O O . THR A 1 92 ? -12.581 17.860 -27.819 1.00 84.94 92 THR A O 1
ATOM 746 N N . LEU A 1 93 ? -13.523 16.143 -26.720 1.00 86.25 93 LEU A N 1
ATOM 747 C CA . LEU A 1 93 ? -14.872 16.375 -27.247 1.00 86.25 93 LEU A CA 1
ATOM 748 C C . LEU A 1 93 ? -15.436 17.733 -26.806 1.00 86.25 93 LEU A C 1
ATOM 750 O O . LEU A 1 93 ? -16.100 18.408 -27.582 1.00 86.25 93 LEU A O 1
ATOM 754 N N . ARG A 1 94 ? -15.140 18.176 -25.578 1.00 86.75 94 ARG A N 1
ATOM 755 C CA . ARG A 1 94 ? -15.554 19.500 -25.092 1.00 86.75 94 ARG A CA 1
ATOM 756 C C . ARG A 1 94 ? -14.845 20.639 -25.827 1.00 86.75 94 ARG A C 1
ATOM 758 O O . ARG A 1 94 ? -15.522 21.572 -26.229 1.00 86.75 94 ARG A O 1
ATOM 765 N N . LYS A 1 95 ? -13.532 20.532 -26.057 1.00 85.75 95 LYS A N 1
ATOM 766 C CA . LYS A 1 95 ? -12.784 21.507 -26.873 1.00 85.75 95 LYS A CA 1
ATOM 767 C C . LYS A 1 95 ? -13.351 21.614 -28.287 1.00 85.75 95 LYS A C 1
ATOM 769 O O . LYS A 1 95 ? -13.482 22.700 -28.824 1.00 85.75 95 LYS A O 1
ATOM 774 N N . HIS A 1 96 ? -13.741 20.488 -28.878 1.00 88.19 96 HIS A N 1
ATOM 775 C CA . HIS A 1 96 ? -14.415 20.502 -30.171 1.00 88.19 96 HIS A CA 1
ATOM 776 C C . HIS A 1 96 ? -15.746 21.279 -30.133 1.00 88.19 96 HIS A C 1
ATOM 778 O O . HIS A 1 96 ? -16.030 22.063 -31.031 1.00 88.19 96 HIS A O 1
ATOM 784 N N . LEU A 1 97 ? -16.551 21.108 -29.080 1.00 86.38 97 LEU A N 1
ATOM 785 C CA . LEU A 1 97 ? -17.817 21.833 -28.918 1.00 86.38 97 LEU A CA 1
ATOM 786 C C . LEU A 1 97 ? -17.635 23.353 -28.748 1.00 86.38 97 LEU A C 1
ATOM 788 O O . LEU A 1 97 ? -18.519 24.106 -29.160 1.00 86.38 97 LEU A O 1
ATOM 792 N N . GLU A 1 98 ? -16.495 23.812 -28.222 1.00 85.25 98 GLU A N 1
ATOM 793 C CA . GLU A 1 98 ? -16.153 25.242 -28.134 1.00 85.25 98 GLU A CA 1
ATOM 794 C C . GLU A 1 98 ? -16.065 25.890 -29.528 1.00 85.25 98 GLU A C 1
ATOM 796 O O . GLU A 1 98 ? -16.569 26.997 -29.707 1.00 85.25 98 GLU A O 1
ATOM 801 N N . ASN A 1 99 ? -15.579 25.165 -30.546 1.00 85.06 99 ASN A N 1
ATOM 802 C CA . ASN A 1 99 ? -15.572 25.632 -31.944 1.00 85.06 99 ASN A CA 1
ATOM 803 C C . ASN A 1 99 ? -16.988 25.855 -32.504 1.00 85.06 99 ASN A C 1
ATOM 805 O O . ASN A 1 99 ? -17.176 26.590 -33.470 1.00 85.06 99 ASN A O 1
ATOM 809 N N . HIS A 1 100 ? -17.995 25.230 -31.894 1.00 83.75 100 HIS A N 1
ATOM 810 C CA . HIS A 1 100 ? -19.408 25.406 -32.228 1.00 83.75 100 HIS A CA 1
ATOM 811 C C . HIS A 1 100 ? -20.146 26.341 -31.268 1.00 83.75 100 HIS A C 1
ATOM 813 O O . HIS A 1 100 ? -21.384 26.357 -31.278 1.00 83.75 100 HIS A O 1
ATOM 819 N N . GLN A 1 101 ? -19.405 27.064 -30.421 1.00 83.19 101 GLN A N 1
ATOM 820 C CA . GLN A 1 101 ? -19.925 27.924 -29.356 1.00 83.19 101 GLN A CA 1
ATOM 821 C C . GLN A 1 101 ? -20.865 27.174 -28.391 1.00 83.19 101 GLN A C 1
ATOM 823 O O . GLN A 1 101 ? -21.737 27.765 -27.759 1.00 83.19 101 GLN A O 1
ATOM 828 N N . ILE A 1 102 ? -20.704 25.851 -28.261 1.00 81.81 102 ILE A N 1
ATOM 829 C CA . ILE A 1 102 ? -21.480 25.033 -27.327 1.00 81.81 102 ILE A CA 1
ATOM 830 C C . ILE A 1 102 ? -20.705 24.921 -26.016 1.00 81.81 102 ILE A C 1
ATOM 832 O O . ILE A 1 102 ? -19.698 24.221 -25.908 1.00 81.81 102 ILE A O 1
ATOM 836 N N . GLN A 1 103 ? -21.239 25.559 -24.981 1.00 73.38 103 GLN A N 1
ATOM 837 C CA . GLN A 1 103 ? -20.754 25.432 -23.612 1.00 73.38 103 GLN A CA 1
ATOM 838 C C . GLN A 1 103 ? -21.302 24.140 -22.988 1.00 73.38 103 GLN A C 1
ATOM 840 O O . GLN A 1 103 ? -22.466 24.067 -22.600 1.00 73.38 103 GLN A O 1
ATOM 845 N N . ALA A 1 104 ? -20.464 23.106 -22.871 1.00 75.25 104 ALA A N 1
ATOM 846 C CA . ALA A 1 104 ? -20.811 21.868 -22.170 1.00 75.25 104 ALA A CA 1
ATOM 847 C C . ALA A 1 104 ? -20.219 21.872 -20.742 1.00 75.25 104 ALA A C 1
ATOM 849 O O . ALA A 1 104 ? -19.064 21.452 -20.547 1.00 75.25 104 ALA A O 1
ATOM 850 N N . PRO A 1 105 ? -20.978 22.327 -19.721 1.00 70.00 105 PRO A N 1
ATOM 851 C CA . PRO A 1 105 ? -20.442 22.601 -18.393 1.00 70.00 105 PRO A CA 1
ATOM 852 C C . PRO A 1 105 ? -19.875 21.341 -17.739 1.00 70.00 105 PRO A C 1
ATOM 854 O O . PRO A 1 105 ? -20.433 20.242 -17.853 1.00 70.00 105 PRO A O 1
ATOM 857 N N . LYS A 1 106 ? -18.750 21.504 -17.034 1.00 68.38 106 LYS A N 1
ATOM 858 C CA . LYS A 1 106 ? -18.193 20.464 -16.165 1.00 68.38 106 LYS A CA 1
ATOM 859 C C . LYS A 1 106 ? -19.138 20.300 -14.974 1.00 68.38 106 LYS A C 1
ATOM 861 O O . LYS A 1 106 ? -19.408 21.270 -14.271 1.00 68.38 106 LYS A O 1
ATOM 866 N N . LYS A 1 107 ? -19.598 19.077 -14.695 1.00 64.94 107 LYS A N 1
ATOM 867 C CA . LYS A 1 107 ? -20.126 18.779 -13.359 1.00 64.94 107 LYS A CA 1
ATOM 868 C C . LYS A 1 107 ? -18.957 18.908 -12.390 1.00 64.94 107 LYS A C 1
ATOM 870 O O . LYS A 1 107 ? -18.042 18.090 -12.437 1.00 64.94 107 LYS A O 1
ATOM 875 N N . LYS A 1 108 ? -18.967 19.938 -11.544 1.00 58.81 108 LYS A N 1
ATOM 876 C CA . LYS A 1 108 ? -18.132 19.932 -10.343 1.00 58.81 108 LYS A CA 1
ATOM 877 C C . LYS A 1 108 ? -18.640 18.765 -9.500 1.00 58.81 108 LYS A C 1
ATOM 879 O O . LYS A 1 108 ? -19.843 18.681 -9.252 1.00 58.81 108 LYS A O 1
ATOM 884 N N . GLN A 1 109 ? -17.768 17.831 -9.125 1.00 56.53 109 GLN A N 1
ATOM 885 C CA . GLN A 1 109 ? -18.112 16.949 -8.017 1.00 56.53 109 GLN A CA 1
ATOM 886 C C . GLN A 1 109 ? -18.399 17.872 -6.837 1.00 56.53 109 GLN A C 1
ATOM 888 O O . GLN A 1 109 ? -17.550 18.680 -6.465 1.00 56.53 109 GLN A O 1
ATOM 893 N N . ALA A 1 110 ? -19.620 17.813 -6.311 1.00 51.09 110 ALA A N 1
ATOM 894 C CA . ALA A 1 110 ? -19.867 18.360 -4.998 1.00 51.09 110 ALA A CA 1
ATOM 895 C C . ALA A 1 110 ? -19.082 17.459 -4.050 1.00 51.09 110 ALA A C 1
ATOM 897 O O . ALA A 1 110 ? -19.509 16.343 -3.755 1.00 51.09 110 ALA A O 1
ATOM 898 N N . THR A 1 111 ? -17.901 17.906 -3.627 1.00 49.53 111 THR A N 1
ATOM 899 C CA . THR A 1 111 ? -17.358 17.413 -2.370 1.00 49.53 111 THR A CA 1
ATOM 900 C C . THR A 1 111 ? -18.465 17.677 -1.366 1.00 49.53 111 THR A C 1
ATOM 902 O O . THR A 1 111 ? -18.923 18.817 -1.254 1.00 49.53 111 THR A O 1
ATOM 905 N N . LEU A 1 112 ? -18.970 16.635 -0.709 1.00 53.72 112 LEU A N 1
ATOM 906 C CA . LEU A 1 112 ? -19.783 16.842 0.473 1.00 53.72 112 LEU A CA 1
ATOM 907 C C . LEU A 1 112 ? -18.895 17.648 1.421 1.00 53.72 112 LEU A C 1
ATOM 909 O O . LEU A 1 112 ? -18.011 17.093 2.064 1.00 53.72 112 LEU A O 1
ATOM 913 N N . GLN A 1 113 ? -19.107 18.963 1.476 1.00 44.28 113 GLN A N 1
ATOM 914 C CA . GLN A 1 113 ? -18.614 19.848 2.526 1.00 44.28 113 GLN A CA 1
ATOM 915 C C . GLN A 1 113 ? -19.392 19.510 3.806 1.00 44.28 113 GLN A C 1
ATOM 917 O O . GLN A 1 113 ? -19.960 20.372 4.469 1.00 44.28 113 GLN A O 1
ATOM 922 N N . ILE A 1 114 ? -19.457 18.225 4.164 1.00 54.25 114 ILE A N 1
ATOM 923 C CA . ILE A 1 114 ? -19.545 17.843 5.558 1.00 54.25 114 ILE A CA 1
ATOM 924 C C . ILE A 1 114 ? -18.161 18.225 6.052 1.00 54.25 114 ILE A C 1
ATOM 926 O O . ILE A 1 114 ? -17.226 17.428 5.985 1.00 54.25 114 ILE A O 1
ATOM 930 N N . TYR A 1 115 ? -17.999 19.499 6.413 1.00 47.25 115 TYR A N 1
ATOM 931 C CA . TYR A 1 115 ? -16.831 19.946 7.140 1.00 47.25 115 TYR A CA 1
ATOM 932 C C . TYR A 1 115 ? -16.598 18.885 8.212 1.00 47.25 115 TYR A C 1
ATOM 934 O O . TYR A 1 115 ? -17.501 18.597 9.010 1.00 47.25 115 TYR A O 1
ATOM 942 N N . ARG A 1 116 ? -15.412 18.268 8.218 1.00 53.62 116 ARG A N 1
ATOM 943 C CA . ARG A 1 116 ? -14.875 17.741 9.466 1.00 53.62 116 ARG A CA 1
ATOM 944 C C . ARG A 1 116 ? -14.810 18.961 10.382 1.00 53.62 116 ARG A C 1
ATOM 946 O O . ARG A 1 116 ? -13.821 19.675 10.389 1.00 53.62 116 ARG A O 1
ATOM 953 N N . LYS A 1 117 ? -15.915 19.279 11.063 1.00 54.59 117 LYS A N 1
ATOM 954 C CA . LYS A 1 117 ? -15.855 20.023 12.309 1.00 54.59 117 LYS A CA 1
ATOM 955 C C . LYS A 1 117 ? -15.165 19.053 13.234 1.00 54.59 117 LYS A C 1
ATOM 957 O O . LYS A 1 117 ? -15.794 18.094 13.706 1.00 54.59 117 LYS A O 1
ATOM 962 N N . ASP A 1 118 ? -13.854 19.226 13.285 1.00 57.84 118 ASP A N 1
ATOM 963 C CA . ASP A 1 118 ? -13.032 18.576 14.268 1.00 57.84 118 ASP A CA 1
ATOM 964 C C . ASP A 1 118 ? -13.639 18.925 15.630 1.00 57.84 118 ASP A C 1
ATOM 966 O O . ASP A 1 118 ? -13.968 20.094 15.861 1.00 57.84 118 ASP A O 1
ATOM 970 N N . PRO A 1 119 ? -13.973 17.936 16.468 1.00 67.00 119 PRO A N 1
ATOM 971 C CA . PRO A 1 119 ? -14.422 18.236 17.824 1.00 67.00 119 PRO A CA 1
ATOM 972 C C . PRO A 1 119 ? -13.388 18.982 18.655 1.00 67.00 119 PRO A C 1
ATOM 974 O O . PRO A 1 119 ? -13.772 19.583 19.656 1.00 67.00 119 PRO A O 1
ATOM 977 N N . TYR A 1 120 ? -12.116 18.906 18.271 1.00 69.44 120 TYR A N 1
ATOM 978 C CA . TYR A 1 120 ? -11.012 19.493 19.002 1.00 69.44 120 TYR A CA 1
ATOM 979 C C . TYR A 1 120 ? -10.657 20.860 18.418 1.00 69.44 120 TYR A C 1
ATOM 981 O O . TYR A 1 120 ? -10.802 21.118 17.220 1.00 69.44 120 TYR A O 1
ATOM 989 N N . ASN A 1 121 ? -10.203 21.766 19.282 1.00 80.56 121 ASN A N 1
ATOM 990 C CA . ASN A 1 121 ? -9.638 23.035 18.827 1.00 80.56 121 ASN A CA 1
ATOM 991 C C . ASN A 1 121 ? -8.270 22.807 18.145 1.00 80.56 121 ASN A C 1
ATOM 993 O O . ASN A 1 121 ? -7.671 21.744 18.293 1.00 80.56 121 ASN A O 1
ATOM 997 N N . GLU A 1 122 ? -7.756 23.796 17.403 1.00 77.44 122 GLU A N 1
ATOM 998 C CA . GLU A 1 122 ? -6.511 23.646 16.620 1.00 77.44 122 GLU A CA 1
ATOM 999 C C . GLU A 1 122 ? -5.306 23.201 17.467 1.00 77.44 122 GLU A C 1
ATOM 1001 O O . GLU A 1 122 ? -4.503 22.391 17.012 1.00 77.44 122 GLU A O 1
ATOM 1006 N N . GLN A 1 123 ? -5.204 23.665 18.716 1.00 76.12 123 GLN A N 1
ATOM 1007 C CA . GLN A 1 123 ? -4.098 23.313 19.612 1.00 76.12 123 GLN A CA 1
ATOM 1008 C C . GLN A 1 123 ? -4.194 21.862 20.104 1.00 76.12 123 GLN A C 1
ATOM 1010 O O . GLN A 1 123 ? -3.197 21.139 20.133 1.00 76.12 123 GLN A O 1
ATOM 1015 N N . GLU A 1 124 ? -5.395 21.419 20.477 1.00 74.19 124 GLU A N 1
ATOM 1016 C CA . GLU A 1 124 ? -5.666 20.032 20.856 1.00 74.19 124 GLU A CA 1
ATOM 1017 C C . GLU A 1 124 ? -5.468 19.087 19.674 1.00 74.19 124 GLU A C 1
ATOM 1019 O O . GLU A 1 124 ? -4.851 18.034 19.833 1.00 74.19 124 GLU A O 1
ATOM 1024 N N . GLN A 1 125 ? -5.937 19.478 18.489 1.00 72.12 125 GLN A N 1
ATOM 1025 C CA . GLN A 1 125 ? -5.784 18.694 17.273 1.00 72.12 125 GLN A CA 1
ATOM 1026 C C . GLN A 1 125 ? -4.307 18.514 16.921 1.00 72.12 125 GLN A C 1
ATOM 1028 O O . GLN A 1 125 ? -3.861 17.390 16.707 1.00 72.12 125 GLN A O 1
ATOM 1033 N N . GLN A 1 126 ? -3.518 19.589 16.973 1.00 70.75 126 GLN A N 1
ATOM 1034 C CA . GLN A 1 126 ? -2.085 19.533 16.699 1.00 70.75 126 GLN A CA 1
ATOM 1035 C C . GLN A 1 126 ? -1.341 18.627 17.691 1.00 70.75 126 GLN A C 1
ATOM 1037 O O . GLN A 1 126 ? -0.553 17.777 17.283 1.00 70.75 126 GLN A O 1
ATOM 1042 N N . LYS A 1 127 ? -1.677 18.698 18.984 1.00 70.94 127 LYS A N 1
ATOM 1043 C CA . LYS A 1 127 ? -1.103 17.816 20.014 1.00 70.94 127 LYS A CA 1
ATOM 1044 C C . LYS A 1 127 ? -1.470 16.337 19.819 1.00 70.94 127 LYS A C 1
ATOM 1046 O O . LYS A 1 127 ? -0.685 15.457 20.179 1.00 70.94 127 LYS A O 1
ATOM 1051 N N . ARG A 1 128 ? -2.665 16.045 19.291 1.00 64.75 128 ARG A N 1
ATOM 1052 C CA . ARG A 1 128 ? -3.124 14.673 18.998 1.00 64.75 128 ARG A CA 1
ATOM 1053 C C . ARG A 1 128 ? -2.500 14.129 17.715 1.00 64.75 128 ARG A C 1
ATOM 1055 O O . ARG A 1 128 ? -2.074 12.975 17.703 1.00 64.75 128 ARG A O 1
ATOM 1062 N N . ASP A 1 129 ? -2.392 14.959 16.683 1.00 67.31 129 ASP A N 1
ATOM 1063 C CA . ASP A 1 129 ? -1.763 14.612 15.405 1.00 67.31 129 ASP A CA 1
ATOM 1064 C C . ASP A 1 129 ? -0.249 14.393 15.542 1.00 67.31 129 ASP A C 1
ATOM 1066 O O . ASP A 1 129 ? 0.328 13.590 14.813 1.00 67.31 129 ASP A O 1
ATOM 1070 N N . GLU A 1 130 ? 0.397 15.032 16.521 1.00 66.25 130 GLU A N 1
ATOM 1071 C CA . GLU A 1 130 ? 1.816 14.824 16.830 1.00 66.25 130 GLU A CA 1
ATOM 1072 C C . GLU A 1 130 ? 2.130 13.429 17.403 1.00 66.25 130 GLU A C 1
ATOM 1074 O O . GLU A 1 130 ? 3.282 12.992 17.350 1.00 66.25 130 GLU A O 1
ATOM 1079 N N . LYS A 1 131 ? 1.144 12.713 17.969 1.00 67.56 131 LYS A N 1
ATOM 1080 C CA . LYS A 1 131 ? 1.365 11.421 18.639 1.00 67.56 131 LYS A CA 1
ATOM 1081 C C . LYS A 1 131 ? 0.265 10.413 18.317 1.00 67.56 131 LYS A C 1
ATOM 1083 O O . LYS A 1 131 ? -0.763 10.352 18.988 1.00 67.56 131 LYS A O 1
ATOM 1088 N N . HIS A 1 132 ? 0.531 9.537 17.353 1.00 68.75 132 HIS A N 1
ATOM 1089 C CA . HIS A 1 132 ? -0.302 8.369 17.046 1.00 68.75 132 HIS A CA 1
ATOM 1090 C C . HIS A 1 132 ? -0.118 7.241 18.077 1.00 68.75 132 HIS A C 1
ATOM 1092 O O . HIS A 1 132 ? 0.314 6.141 17.742 1.00 68.75 132 HIS A O 1
ATOM 1098 N N . THR A 1 133 ? -0.403 7.520 19.349 1.00 79.69 133 THR A N 1
ATOM 1099 C CA . THR A 1 133 ? -0.411 6.496 20.401 1.00 79.69 133 THR A CA 1
ATOM 1100 C C . THR A 1 133 ? -1.687 5.662 20.336 1.00 79.69 133 THR A C 1
ATOM 1102 O O . THR A 1 133 ? -2.735 6.122 19.879 1.00 79.69 133 THR A O 1
ATOM 1105 N N . ASP A 1 134 ? -1.607 4.437 20.845 1.00 75.69 134 ASP A N 1
ATOM 1106 C CA . ASP A 1 134 ? -2.735 3.530 21.063 1.00 75.69 134 ASP A CA 1
ATOM 1107 C C . ASP A 1 134 ? -3.920 4.208 21.779 1.00 75.69 134 ASP A C 1
ATOM 1109 O O . ASP A 1 134 ? -5.069 4.069 21.357 1.00 75.69 134 ASP A O 1
ATOM 1113 N N . VAL A 1 135 ? -3.639 5.008 22.813 1.00 81.38 135 VAL A N 1
ATOM 1114 C CA . VAL A 1 135 ? -4.650 5.765 23.567 1.00 81.38 135 VAL A CA 1
ATOM 1115 C C . VAL A 1 135 ? -5.316 6.833 22.699 1.00 81.38 135 VAL A C 1
ATOM 1117 O O . VAL A 1 135 ? -6.545 6.909 22.648 1.00 81.38 135 VAL A O 1
ATOM 1120 N N . ASN A 1 136 ? -4.529 7.625 21.964 1.00 84.62 136 ASN A N 1
ATOM 1121 C CA . ASN A 1 136 ? -5.059 8.710 21.135 1.00 84.62 136 ASN A CA 1
ATOM 1122 C C . ASN A 1 136 ? -5.947 8.179 20.004 1.00 84.62 136 ASN A C 1
ATOM 1124 O O . ASN A 1 136 ? -6.981 8.784 19.699 1.00 84.62 136 ASN A O 1
ATOM 1128 N N . ILE A 1 137 ? -5.564 7.043 19.410 1.00 86.00 137 ILE A N 1
ATOM 1129 C CA . ILE A 1 137 ? -6.347 6.353 18.379 1.00 86.00 137 ILE A CA 1
ATOM 1130 C C . ILE A 1 137 ? -7.655 5.823 18.981 1.00 86.00 137 ILE A C 1
ATOM 1132 O O . ILE A 1 137 ? -8.718 6.038 18.396 1.00 86.00 137 ILE A O 1
ATOM 1136 N N . SER A 1 138 ? -7.607 5.198 20.163 1.00 87.06 138 SER A N 1
ATOM 1137 C CA . SER A 1 138 ? -8.803 4.666 20.833 1.00 87.06 138 SER A CA 1
ATOM 1138 C C . SER A 1 138 ? -9.806 5.773 21.134 1.00 87.06 138 SER A C 1
ATOM 1140 O O . SER A 1 138 ? -10.979 5.657 20.790 1.00 87.06 138 SER A O 1
ATOM 1142 N N . GLU A 1 139 ? -9.343 6.882 21.708 1.00 87.00 139 GLU A N 1
ATOM 1143 C CA . GLU A 1 139 ? -10.183 8.043 22.003 1.00 87.00 139 GLU A CA 1
ATOM 1144 C C . GLU A 1 139 ? -10.800 8.653 20.738 1.00 87.00 139 GLU A C 1
ATOM 1146 O O . GLU A 1 139 ? -11.975 9.022 20.744 1.00 87.00 139 GLU A O 1
ATOM 1151 N N . ALA A 1 140 ? -10.042 8.730 19.639 1.00 88.62 140 ALA A N 1
ATOM 1152 C CA . ALA A 1 140 ? -10.558 9.229 18.368 1.00 88.62 140 ALA A CA 1
ATOM 1153 C C . ALA A 1 140 ? -11.665 8.318 17.808 1.00 88.62 140 ALA A C 1
ATOM 1155 O O . ALA A 1 140 ? -12.700 8.810 17.345 1.00 88.62 140 ALA A O 1
ATOM 1156 N N . ILE A 1 141 ? -11.491 6.993 17.887 1.00 91.19 141 ILE A N 1
ATOM 1157 C CA . ILE A 1 141 ? -12.525 6.031 17.486 1.00 91.19 141 ILE A CA 1
ATOM 1158 C C . ILE A 1 141 ? -13.755 6.173 18.390 1.00 91.19 141 ILE A C 1
ATOM 1160 O O . ILE A 1 141 ? -14.866 6.326 17.877 1.00 91.19 141 ILE A O 1
ATOM 1164 N N . SER A 1 142 ? -13.580 6.206 19.714 1.00 89.81 142 SER A N 1
ATOM 1165 C CA . SER A 1 142 ? -14.672 6.378 20.681 1.00 89.81 142 SER A CA 1
ATOM 1166 C C . SER A 1 142 ? -15.439 7.683 20.461 1.00 89.81 142 SER A C 1
ATOM 1168 O O . SER A 1 142 ? -16.673 7.690 20.488 1.00 89.81 142 SER A O 1
ATOM 1170 N N . PHE A 1 143 ? -14.740 8.782 20.164 1.00 89.94 143 PHE A N 1
ATOM 1171 C CA . PHE A 1 143 ? -15.361 10.054 19.810 1.00 89.94 143 PHE A CA 1
ATOM 1172 C C . PHE A 1 143 ? -16.275 9.916 18.582 1.00 89.94 143 PHE A C 1
ATOM 1174 O O . PHE A 1 143 ? -17.428 10.359 18.608 1.00 89.94 143 PHE A O 1
ATOM 1181 N N . ILE A 1 144 ? -15.793 9.274 17.512 1.00 91.75 144 ILE A N 1
ATOM 1182 C CA . ILE A 1 144 ? -16.576 9.060 16.289 1.00 91.75 144 ILE A CA 1
ATOM 1183 C C . ILE A 1 144 ? -17.795 8.179 16.587 1.00 91.75 144 ILE A C 1
ATOM 1185 O O . ILE A 1 144 ? -18.907 8.519 16.179 1.00 91.75 144 ILE A O 1
ATOM 1189 N N . LEU A 1 145 ? -17.619 7.087 17.333 1.00 93.19 145 LEU A N 1
ATOM 1190 C CA . LEU A 1 145 ? -18.723 6.201 17.707 1.00 93.19 145 LEU A CA 1
ATOM 1191 C C . LEU A 1 145 ? -19.803 6.948 18.496 1.00 93.19 145 LEU A C 1
ATOM 1193 O O . LEU A 1 145 ? -20.979 6.840 18.142 1.00 93.19 145 LEU A O 1
ATOM 1197 N N . ASN A 1 146 ? -19.408 7.773 19.471 1.00 90.94 146 ASN A N 1
ATOM 1198 C CA . ASN A 1 146 ? -20.319 8.611 20.255 1.00 90.94 146 ASN A CA 1
ATOM 1199 C C . ASN A 1 146 ? -21.065 9.613 19.371 1.00 90.94 146 ASN A C 1
ATOM 1201 O O . ASN A 1 146 ? -22.291 9.725 19.445 1.00 90.94 146 ASN A O 1
ATOM 1205 N N . LYS A 1 147 ? -20.339 10.311 18.488 1.00 91.81 147 LYS A N 1
ATOM 1206 C CA . LYS A 1 147 ? -20.902 11.309 17.567 1.00 91.81 147 LYS A CA 1
ATOM 1207 C C . LYS A 1 147 ? -22.009 10.722 16.694 1.00 91.81 147 LYS A C 1
ATOM 1209 O O . LYS A 1 147 ? -23.019 11.383 16.460 1.00 91.81 147 LYS A O 1
ATOM 1214 N N . PHE A 1 148 ? -21.834 9.486 16.228 1.00 93.69 148 PHE A N 1
ATOM 1215 C CA . PHE A 1 148 ? -22.816 8.790 15.393 1.00 93.69 148 PHE A CA 1
ATOM 1216 C C . PHE A 1 148 ? -23.765 7.873 16.179 1.00 93.69 148 PHE A C 1
ATOM 1218 O O . PHE A 1 148 ? -24.633 7.248 15.571 1.00 93.69 148 PHE A O 1
ATOM 1225 N N . LYS A 1 149 ? -23.647 7.816 17.514 1.00 91.50 149 LYS A N 1
ATOM 1226 C CA . LYS A 1 149 ? -24.441 6.948 18.401 1.00 91.50 149 LYS A CA 1
ATOM 1227 C C . LYS A 1 149 ? -24.375 5.470 17.981 1.00 91.50 149 LYS A C 1
ATOM 1229 O O . LYS A 1 149 ? -25.402 4.803 17.835 1.00 91.50 149 LYS A O 1
ATOM 1234 N N . LEU A 1 150 ? -23.157 4.982 17.737 1.00 93.88 150 LEU A N 1
ATOM 1235 C CA . LEU A 1 150 ? -22.870 3.626 17.248 1.00 93.88 150 LEU A CA 1
ATOM 1236 C C . LEU A 1 150 ? -22.212 2.714 18.291 1.00 93.88 150 LEU A C 1
ATOM 1238 O O . LEU A 1 150 ? -21.961 1.549 17.996 1.00 93.88 150 LEU A O 1
ATOM 1242 N N . ASN A 1 151 ? -21.940 3.199 19.502 1.00 92.06 151 ASN A N 1
ATOM 1243 C CA . ASN A 1 151 ? -21.181 2.465 20.519 1.00 92.06 151 ASN A CA 1
ATOM 1244 C C . ASN A 1 151 ? -21.791 1.102 20.880 1.00 92.06 151 ASN A C 1
ATOM 1246 O O . ASN A 1 151 ? -21.071 0.127 21.046 1.00 92.06 151 ASN A O 1
ATOM 1250 N N . ASN A 1 152 ? -23.119 1.009 20.940 1.00 91.50 152 ASN A N 1
ATOM 1251 C CA . ASN A 1 152 ? -23.835 -0.240 21.212 1.00 91.50 152 ASN A CA 1
ATOM 1252 C C . ASN A 1 152 ? -24.187 -1.046 19.946 1.00 91.50 152 ASN A C 1
ATOM 1254 O O . ASN A 1 152 ? -24.868 -2.060 20.042 1.00 91.50 152 ASN A O 1
ATOM 1258 N N . LYS A 1 153 ? -23.786 -0.575 18.757 1.00 91.88 153 LYS A N 1
ATOM 1259 C CA . LYS A 1 153 ? -24.115 -1.188 17.454 1.00 91.88 153 LYS A CA 1
ATOM 1260 C C . LYS A 1 153 ? -22.895 -1.694 16.697 1.00 91.88 153 LYS A C 1
ATOM 1262 O O . LYS A 1 153 ? -23.044 -2.462 15.751 1.00 91.88 153 LYS A O 1
ATOM 1267 N N . ILE A 1 154 ? -21.702 -1.224 17.049 1.00 93.75 154 ILE A N 1
ATOM 1268 C CA . ILE A 1 154 ? -20.471 -1.680 16.415 1.00 93.75 154 ILE A CA 1
ATOM 1269 C C . ILE A 1 154 ? -20.212 -3.139 16.792 1.00 93.75 154 ILE A C 1
ATOM 1271 O O . ILE A 1 154 ? -20.075 -3.474 17.962 1.00 93.75 154 ILE A O 1
ATOM 1275 N N . MET A 1 155 ? -20.141 -4.002 15.785 1.00 94.00 155 MET A N 1
ATOM 1276 C CA . MET A 1 155 ? -19.882 -5.430 15.981 1.00 94.00 155 MET A CA 1
ATOM 1277 C C . MET A 1 155 ? -18.402 -5.765 15.835 1.00 94.00 155 MET A C 1
ATOM 1279 O O . MET A 1 155 ? -17.892 -6.649 16.511 1.00 94.00 155 MET A O 1
ATOM 1283 N N . ALA A 1 156 ? -17.705 -5.069 14.936 1.00 93.81 156 ALA A N 1
ATOM 1284 C CA . ALA A 1 156 ? -16.330 -5.400 14.627 1.00 93.81 156 ALA A CA 1
ATOM 1285 C C . ALA A 1 156 ? -15.498 -4.190 14.216 1.00 93.81 156 ALA A C 1
ATOM 1287 O O . ALA A 1 156 ? -16.001 -3.235 13.620 1.00 93.81 156 ALA A O 1
ATOM 1288 N N . LEU A 1 157 ? -14.200 -4.281 14.494 1.00 92.50 157 LEU A N 1
ATOM 1289 C CA . LEU A 1 157 ? -13.169 -3.383 13.991 1.00 92.50 157 LEU A CA 1
ATOM 1290 C C . LEU A 1 157 ? -12.113 -4.215 13.265 1.00 92.50 157 LEU A C 1
ATOM 1292 O O . LEU A 1 157 ? -11.595 -5.178 13.824 1.00 92.50 157 LEU A O 1
ATOM 1296 N N . THR A 1 158 ? -11.771 -3.843 12.033 1.00 92.56 158 THR A N 1
ATOM 1297 C CA . THR A 1 158 ? -10.658 -4.455 11.296 1.00 92.56 158 THR A CA 1
ATOM 1298 C C . THR A 1 158 ? -9.537 -3.448 11.128 1.00 92.56 158 THR A C 1
ATOM 1300 O O . THR A 1 158 ? -9.773 -2.351 10.625 1.00 92.56 158 THR A O 1
ATOM 1303 N N . THR A 1 159 ? -8.323 -3.816 11.528 1.00 89.81 159 THR A N 1
ATOM 1304 C CA . THR A 1 159 ? -7.142 -2.945 11.410 1.00 89.81 159 THR A CA 1
ATOM 1305 C C . THR A 1 159 ? -5.964 -3.701 10.819 1.00 89.81 159 THR A C 1
ATOM 1307 O O . THR A 1 159 ? -5.979 -4.931 10.736 1.00 89.81 159 THR A O 1
ATOM 1310 N N . ASP A 1 160 ? -4.927 -2.985 10.394 1.00 82.62 160 ASP A N 1
ATOM 1311 C CA . ASP A 1 160 ? -3.639 -3.625 10.147 1.00 82.62 160 ASP A CA 1
ATOM 1312 C C . ASP A 1 160 ? -3.051 -4.178 11.459 1.00 82.62 160 ASP A C 1
ATOM 1314 O O . ASP A 1 160 ? -3.524 -3.890 12.562 1.00 82.62 160 ASP A O 1
ATOM 1318 N N . ASN A 1 161 ? -2.070 -5.074 11.341 1.00 79.19 161 ASN A N 1
ATOM 1319 C CA . ASN A 1 161 ? -1.461 -5.772 12.479 1.00 79.19 161 ASN A CA 1
ATOM 1320 C C . ASN A 1 161 ? -0.38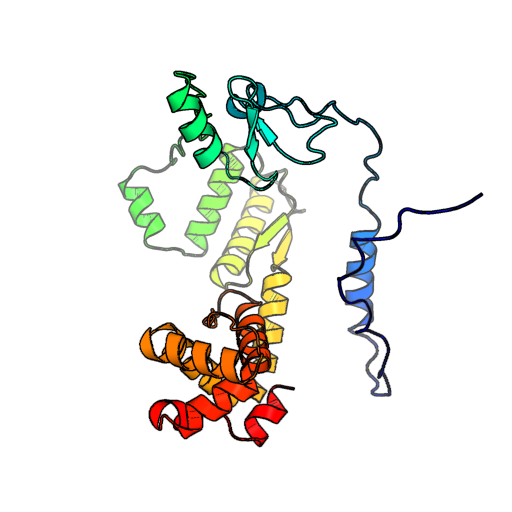1 -4.910 13.162 1.00 79.19 161 ASN A C 1
ATOM 1322 O O . ASN A 1 161 ? 0.613 -5.437 13.658 1.00 79.19 161 ASN A O 1
ATOM 1326 N N . GLU A 1 162 ? -0.547 -3.589 13.138 1.00 80.75 162 GLU A N 1
ATOM 1327 C CA . GLU A 1 162 ? 0.344 -2.665 13.826 1.00 80.75 162 GLU A CA 1
ATOM 1328 C C . GLU A 1 162 ? 0.076 -2.749 15.340 1.00 80.75 162 GLU A C 1
ATOM 1330 O O . GLU A 1 162 ? -1.063 -2.867 15.801 1.00 80.75 162 GLU A O 1
ATOM 1335 N N . SER A 1 163 ? 1.152 -2.763 16.121 1.00 78.12 163 SER A N 1
ATOM 1336 C CA . SER A 1 163 ? 1.138 -3.035 17.554 1.00 78.12 163 SER A CA 1
ATOM 1337 C C . SER A 1 163 ? 0.326 -2.029 18.375 1.00 78.12 163 SER A C 1
ATOM 1339 O O . SER A 1 163 ? -0.446 -2.447 19.240 1.00 78.12 163 SER A O 1
ATOM 1341 N N . ALA A 1 164 ? 0.423 -0.731 18.082 1.00 78.06 164 ALA A N 1
ATOM 1342 C CA . ALA A 1 164 ? -0.343 0.305 18.764 1.00 78.06 164 ALA A CA 1
ATOM 1343 C C . ALA A 1 164 ? -1.836 0.168 18.454 1.00 78.06 164 ALA A C 1
ATOM 1345 O O . ALA A 1 164 ? -2.674 0.312 19.345 1.00 78.06 164 ALA A O 1
ATOM 1346 N N . VAL A 1 165 ? -2.192 -0.193 17.219 1.00 81.75 165 VAL A N 1
ATOM 1347 C CA . VAL A 1 165 ? -3.598 -0.361 16.830 1.00 81.75 165 VAL A CA 1
ATOM 1348 C C . VAL A 1 165 ? -4.227 -1.611 17.463 1.00 81.75 165 VAL A C 1
ATOM 1350 O O . VAL A 1 165 ? -5.394 -1.594 17.859 1.00 81.75 165 VAL A O 1
ATOM 1353 N N . VAL A 1 166 ? -3.450 -2.682 17.643 1.00 84.06 166 VAL A N 1
ATOM 1354 C CA . VAL A 1 166 ? -3.888 -3.876 18.386 1.00 84.06 166 VAL A CA 1
ATOM 1355 C C . VAL A 1 166 ? -4.099 -3.573 19.875 1.00 84.06 166 VAL A C 1
ATOM 1357 O O . VAL A 1 166 ? -5.023 -4.105 20.489 1.00 84.06 166 VAL A O 1
ATOM 1360 N N . VAL A 1 167 ? -3.267 -2.729 20.491 1.00 85.88 167 VAL A N 1
ATOM 1361 C CA . VAL A 1 167 ? -3.486 -2.314 21.889 1.00 85.88 167 VAL A CA 1
ATOM 1362 C C . VAL A 1 167 ? -4.710 -1.401 21.991 1.00 85.88 167 VAL A C 1
ATOM 1364 O O . VAL A 1 167 ? -5.581 -1.637 22.829 1.00 85.88 167 VAL A O 1
ATOM 1367 N N . CYS A 1 168 ? -4.836 -0.438 21.077 1.00 87.19 168 CYS A N 1
ATOM 1368 C CA . CYS A 1 168 ? -6.009 0.420 20.934 1.00 87.19 168 CYS A CA 1
ATOM 1369 C C . CYS A 1 168 ? -7.310 -0.388 20.833 1.00 87.19 168 CYS A C 1
ATOM 1371 O O . CYS A 1 168 ? -8.290 -0.059 21.498 1.00 87.19 168 CYS A O 1
ATOM 1373 N N . SER A 1 169 ? -7.351 -1.451 20.024 1.00 88.62 169 SER A N 1
ATOM 1374 C CA . SER A 1 169 ? -8.574 -2.242 19.841 1.00 88.62 169 SER A CA 1
ATOM 1375 C C . SER A 1 169 ? -9.014 -2.952 21.126 1.00 88.62 169 SER A C 1
ATOM 1377 O O . SER A 1 169 ? -10.212 -3.061 21.384 1.00 88.62 169 SER A O 1
ATOM 1379 N N . ARG A 1 170 ? -8.063 -3.364 21.977 1.00 89.75 170 ARG A N 1
ATOM 1380 C CA . ARG A 1 170 ? -8.343 -3.930 23.308 1.00 89.75 170 ARG A CA 1
ATOM 1381 C C . ARG A 1 170 ? -8.884 -2.884 24.278 1.00 89.75 170 ARG A C 1
ATOM 1383 O O . ARG A 1 170 ? -9.789 -3.194 25.049 1.00 89.75 170 ARG A O 1
ATOM 1390 N N . LEU A 1 171 ? -8.332 -1.668 24.259 1.00 90.56 171 LEU A N 1
ATOM 1391 C CA . LEU A 1 171 ? -8.840 -0.555 25.069 1.00 90.56 171 LEU A CA 1
ATOM 1392 C C . LEU A 1 171 ? -10.277 -0.211 24.669 1.00 90.56 171 LEU A C 1
ATOM 1394 O O . LEU A 1 171 ? -11.151 -0.125 25.530 1.00 90.56 171 LEU A O 1
ATOM 1398 N N . LEU A 1 172 ? -10.526 -0.116 23.363 1.00 91.94 172 LEU A N 1
ATOM 1399 C CA . LEU A 1 172 ? -11.849 0.141 22.814 1.00 91.94 172 LEU A CA 1
ATOM 1400 C C . LEU A 1 172 ? -12.846 -0.963 23.188 1.00 91.94 172 LEU A C 1
ATOM 1402 O O . LEU A 1 172 ? -13.945 -0.649 23.630 1.00 91.94 172 LEU A O 1
ATOM 1406 N N . ALA A 1 173 ? -12.467 -2.240 23.075 1.00 92.19 173 ALA A N 1
ATOM 1407 C CA . ALA A 1 173 ? -13.328 -3.359 23.465 1.00 92.19 173 ALA A CA 1
ATOM 1408 C C . ALA A 1 173 ? -13.782 -3.248 24.929 1.00 92.19 173 ALA A C 1
ATOM 1410 O O . ALA A 1 173 ? -14.977 -3.313 25.209 1.00 92.19 173 ALA A O 1
ATOM 1411 N N . LYS A 1 174 ? -12.842 -2.977 25.847 1.00 92.00 174 LYS A N 1
ATOM 1412 C CA . LYS A 1 174 ? -13.146 -2.770 27.272 1.00 92.00 174 LYS A CA 1
ATOM 1413 C C . LYS A 1 174 ? -14.056 -1.568 27.504 1.00 92.00 174 LYS A C 1
ATOM 1415 O O . LYS A 1 174 ? -14.944 -1.620 28.348 1.00 92.00 174 LYS A O 1
ATOM 1420 N N . GLU A 1 175 ? -13.831 -0.464 26.795 1.00 92.00 175 GLU A N 1
ATOM 1421 C CA . GLU A 1 175 ? -14.682 0.721 26.916 1.00 92.00 175 GLU A CA 1
ATOM 1422 C C . GLU A 1 175 ? -16.115 0.435 26.443 1.00 92.00 175 GLU A C 1
ATOM 1424 O O . GLU A 1 175 ? -17.076 0.832 27.104 1.00 92.00 175 GLU A O 1
ATOM 1429 N N . LEU A 1 176 ? -16.260 -0.273 25.321 1.00 93.00 176 LEU A N 1
ATOM 1430 C CA . LEU A 1 176 ? -17.548 -0.641 24.740 1.00 93.00 176 LEU A CA 1
ATOM 1431 C C . LEU A 1 176 ? -18.330 -1.618 25.624 1.00 93.00 176 LEU A C 1
ATOM 1433 O O . LEU A 1 176 ? -19.537 -1.444 25.811 1.00 93.00 176 LEU A O 1
ATOM 1437 N N . GLU A 1 177 ? -17.644 -2.588 26.219 1.00 92.94 177 GLU A N 1
ATOM 1438 C CA . GLU A 1 177 ? -18.216 -3.499 27.205 1.00 92.94 177 GLU A CA 1
ATOM 1439 C C . GLU A 1 177 ? -18.689 -2.733 28.450 1.00 92.94 177 GLU A C 1
ATOM 1441 O O . GLU A 1 177 ? -19.876 -2.751 28.773 1.00 92.94 177 GLU A O 1
ATOM 1446 N N . ASN A 1 178 ? -17.800 -1.964 29.085 1.00 92.69 178 ASN A N 1
ATOM 1447 C CA . ASN A 1 178 ? -18.079 -1.321 30.371 1.00 92.69 178 ASN A CA 1
ATOM 1448 C C . ASN A 1 178 ? -19.109 -0.185 30.289 1.00 92.69 178 ASN A C 1
ATOM 1450 O O . ASN A 1 178 ? -19.919 -0.022 31.198 1.00 92.69 178 ASN A O 1
ATOM 1454 N N . LYS A 1 179 ? -19.063 0.644 29.237 1.00 92.38 179 LYS A N 1
ATOM 1455 C CA . LYS A 1 179 ? -19.925 1.837 29.131 1.00 92.38 179 LYS A CA 1
ATOM 1456 C C . LYS A 1 179 ? -21.210 1.594 28.348 1.00 92.38 179 LYS A C 1
ATOM 1458 O O . LYS A 1 179 ? -22.175 2.330 28.537 1.00 92.38 179 LYS A O 1
ATOM 1463 N N . PHE A 1 180 ? -21.221 0.614 27.445 1.00 91.88 180 PHE A N 1
ATOM 1464 C CA . PHE A 1 180 ? -22.318 0.426 26.490 1.00 91.88 180 PHE A CA 1
ATOM 1465 C C . PHE A 1 180 ? -22.874 -0.999 26.468 1.00 91.88 180 PHE A C 1
ATOM 1467 O O . PHE A 1 180 ? -23.758 -1.277 25.656 1.00 91.88 180 PHE A O 1
ATOM 1474 N N . ASN A 1 181 ? -22.385 -1.882 27.348 1.00 92.06 181 ASN A N 1
ATOM 1475 C CA . ASN A 1 181 ? -22.779 -3.288 27.435 1.00 92.06 181 ASN A CA 1
ATOM 1476 C C . ASN A 1 181 ? -22.631 -4.029 26.092 1.00 92.06 181 ASN A C 1
ATOM 1478 O O . ASN A 1 181 ? -23.402 -4.936 25.771 1.00 92.06 181 ASN A O 1
ATOM 1482 N N . ASN A 1 182 ? -21.661 -3.607 25.273 1.00 91.31 182 ASN A N 1
ATOM 1483 C CA . ASN A 1 182 ? -21.409 -4.169 23.951 1.00 91.31 182 ASN A CA 1
ATOM 1484 C C . ASN A 1 182 ? -20.343 -5.269 24.029 1.00 91.31 182 ASN A C 1
ATOM 1486 O O . ASN A 1 182 ? -19.192 -5.086 23.642 1.00 91.31 182 ASN A O 1
ATOM 1490 N N . ILE A 1 183 ? -20.765 -6.420 24.547 1.00 89.06 183 ILE A N 1
ATOM 1491 C CA . ILE A 1 183 ? -19.923 -7.608 24.755 1.00 89.06 183 ILE A CA 1
ATOM 1492 C C . ILE A 1 183 ? -19.617 -8.315 23.417 1.00 89.06 183 ILE A C 1
ATOM 1494 O O . ILE A 1 183 ? -18.660 -9.072 23.303 1.00 89.06 183 ILE A O 1
ATOM 1498 N N . GLY A 1 184 ? -20.416 -8.057 22.374 1.00 89.19 184 GLY A N 1
ATOM 1499 C CA . GLY A 1 184 ? -20.269 -8.680 21.054 1.00 89.19 184 GLY A CA 1
ATOM 1500 C C . GLY A 1 184 ? -19.192 -8.054 20.162 1.00 89.19 184 GLY A C 1
ATOM 1501 O O . GLY A 1 184 ? -18.993 -8.523 19.042 1.00 89.19 184 GLY A O 1
ATOM 1502 N N . PHE A 1 185 ? -18.517 -6.995 20.614 1.00 94.38 185 PHE A N 1
ATOM 1503 C CA . PHE A 1 185 ? -17.487 -6.325 19.829 1.00 94.38 185 PHE A CA 1
ATOM 1504 C C . PHE A 1 185 ? -16.240 -7.205 19.659 1.00 94.38 185 PHE A C 1
ATOM 1506 O O . PHE A 1 185 ? -15.640 -7.647 20.635 1.00 94.38 185 PHE A O 1
ATOM 1513 N N . SER A 1 186 ? -15.805 -7.410 18.414 1.00 92.69 186 SER A N 1
ATOM 1514 C CA . SER A 1 186 ? -14.602 -8.186 18.090 1.00 92.69 186 SER A CA 1
ATOM 1515 C C . SER A 1 186 ? -13.613 -7.405 17.228 1.00 92.69 186 SER A C 1
ATOM 1517 O O . SER A 1 186 ? -13.977 -6.700 16.286 1.00 92.69 186 SER A O 1
ATOM 1519 N N . HIS A 1 187 ? -12.323 -7.556 17.516 1.00 92.31 187 HIS A N 1
ATOM 1520 C CA . HIS A 1 187 ? -11.258 -7.015 16.674 1.00 92.31 187 HIS A CA 1
ATOM 1521 C C . HIS A 1 187 ? -10.699 -8.096 15.751 1.00 92.31 187 HIS A C 1
ATOM 1523 O O . HIS A 1 187 ? -10.350 -9.185 16.203 1.00 92.31 187 HIS A O 1
ATOM 1529 N N . TYR A 1 188 ? -10.569 -7.768 14.467 1.00 91.44 188 TYR A N 1
ATOM 1530 C CA . TYR A 1 188 ? -9.964 -8.635 13.465 1.00 91.44 188 TYR A CA 1
ATOM 1531 C C . TYR A 1 188 ? -8.733 -7.978 12.855 1.00 91.44 188 TYR A C 1
ATOM 1533 O O . TYR A 1 188 ? -8.713 -6.789 12.527 1.00 91.44 188 TYR A O 1
ATOM 1541 N N . LYS A 1 189 ? -7.701 -8.786 12.637 1.00 88.50 189 LYS A N 1
ATOM 1542 C CA . LYS A 1 189 ? -6.544 -8.371 11.848 1.00 88.50 189 LYS A CA 1
ATOM 1543 C C . LYS A 1 189 ? -6.912 -8.388 10.370 1.00 88.50 189 LYS A C 1
ATOM 1545 O O . LYS A 1 189 ? -7.630 -9.270 9.903 1.00 88.50 189 LYS A O 1
ATOM 1550 N N . CYS A 1 190 ? -6.382 -7.437 9.618 1.00 89.31 190 CYS A N 1
ATOM 1551 C CA . CYS A 1 190 ? -6.549 -7.393 8.177 1.00 89.31 190 CYS A CA 1
ATOM 1552 C C . CYS A 1 190 ? -5.872 -8.614 7.534 1.00 89.31 190 CYS A C 1
ATOM 1554 O O . CYS A 1 190 ? -4.643 -8.711 7.527 1.00 89.31 190 CYS A O 1
ATOM 1556 N N . ALA A 1 191 ? -6.666 -9.520 6.954 1.00 87.94 191 ALA A N 1
ATOM 1557 C CA . ALA A 1 191 ? -6.171 -10.726 6.284 1.00 87.94 191 ALA A CA 1
ATOM 1558 C C . ALA A 1 191 ? -5.138 -10.403 5.191 1.00 87.94 191 ALA A C 1
ATOM 1560 O O . ALA A 1 191 ? -4.119 -11.075 5.078 1.00 87.94 191 ALA A O 1
ATOM 1561 N N . ILE A 1 192 ? -5.343 -9.309 4.449 1.00 84.62 192 ILE A N 1
ATOM 1562 C CA . ILE A 1 192 ? -4.415 -8.845 3.405 1.00 84.62 192 ILE A CA 1
ATOM 1563 C C . ILE A 1 192 ? -3.051 -8.481 4.004 1.00 84.62 192 ILE A C 1
ATOM 1565 O O . ILE A 1 192 ? -2.013 -8.760 3.409 1.00 84.62 192 ILE A O 1
ATOM 1569 N N . HIS A 1 193 ? -3.033 -7.869 5.190 1.00 82.25 193 HIS A N 1
ATOM 1570 C CA . HIS A 1 193 ? -1.784 -7.545 5.870 1.00 82.25 193 HIS A CA 1
ATOM 1571 C C . HIS A 1 193 ? -1.080 -8.812 6.373 1.00 82.25 193 HIS A C 1
ATOM 1573 O O . HIS A 1 193 ? 0.132 -8.923 6.228 1.00 82.25 193 HIS A O 1
ATOM 1579 N N . VAL A 1 194 ? -1.826 -9.782 6.912 1.00 85.38 194 VAL A N 1
ATOM 1580 C CA . VAL A 1 194 ? -1.267 -11.080 7.331 1.00 85.38 194 VAL A CA 1
ATOM 1581 C C . VAL A 1 194 ? -0.637 -11.809 6.142 1.00 85.38 194 VAL A C 1
ATOM 1583 O O . VAL A 1 194 ? 0.513 -12.227 6.232 1.00 85.38 194 VAL A O 1
ATOM 1586 N N . LEU A 1 195 ? -1.331 -11.870 5.002 1.00 84.88 195 LEU A N 1
ATOM 1587 C CA . LEU A 1 195 ? -0.790 -12.444 3.765 1.00 84.88 195 LEU A CA 1
ATOM 1588 C C . LEU A 1 195 ? 0.485 -11.728 3.307 1.00 84.88 195 LEU A C 1
ATOM 1590 O O . LEU A 1 195 ? 1.448 -12.376 2.910 1.00 84.88 195 LEU A O 1
ATOM 1594 N N . ASN A 1 196 ? 0.526 -10.396 3.406 1.00 83.00 196 ASN A N 1
ATOM 1595 C CA . ASN A 1 196 ? 1.723 -9.622 3.086 1.00 83.00 196 ASN A CA 1
ATOM 1596 C C . ASN A 1 196 ? 2.906 -9.960 4.008 1.00 83.00 196 ASN A C 1
ATOM 1598 O O . ASN A 1 196 ? 4.039 -10.002 3.543 1.00 83.00 196 ASN A O 1
ATOM 1602 N N . LEU A 1 197 ? 2.665 -10.201 5.301 1.00 83.31 197 LEU A N 1
ATOM 1603 C CA . LEU A 1 197 ? 3.718 -10.613 6.235 1.00 83.31 197 LEU A CA 1
ATOM 1604 C C . LEU A 1 197 ? 4.277 -11.993 5.880 1.00 83.31 197 LEU A C 1
ATOM 1606 O O . LEU A 1 197 ? 5.493 -12.149 5.840 1.00 83.31 197 LEU A O 1
ATOM 1610 N N . VAL A 1 198 ? 3.409 -12.958 5.563 1.00 85.44 198 VAL A N 1
ATOM 1611 C CA . VAL A 1 198 ? 3.831 -14.301 5.129 1.00 85.44 198 VAL A CA 1
ATOM 1612 C C . VAL A 1 198 ? 4.640 -14.217 3.835 1.00 85.44 198 VAL A C 1
ATOM 1614 O O . VAL A 1 198 ? 5.760 -14.710 3.779 1.00 85.44 198 VAL A O 1
ATOM 1617 N N . ALA A 1 199 ? 4.135 -13.507 2.822 1.00 82.75 199 ALA A N 1
ATOM 1618 C CA . ALA A 1 199 ? 4.849 -13.330 1.558 1.00 82.75 199 ALA A CA 1
ATOM 1619 C C . ALA A 1 199 ? 6.225 -12.670 1.754 1.00 82.75 199 ALA A C 1
ATOM 1621 O O . ALA A 1 199 ? 7.205 -13.073 1.133 1.00 82.75 199 ALA A O 1
ATOM 1622 N N . LYS A 1 200 ? 6.323 -11.673 2.642 1.00 79.31 200 LYS A N 1
ATOM 1623 C CA . LYS A 1 200 ? 7.606 -11.049 2.989 1.00 79.31 200 LYS A CA 1
ATOM 1624 C C . LYS A 1 200 ? 8.566 -12.020 3.663 1.00 79.31 200 LYS A C 1
ATOM 1626 O O . LYS A 1 200 ? 9.749 -11.966 3.348 1.00 79.31 200 LYS A O 1
ATOM 1631 N N . GLN A 1 201 ? 8.074 -12.865 4.567 1.00 82.62 201 GLN A N 1
ATOM 1632 C CA . GLN A 1 201 ? 8.892 -13.855 5.263 1.00 82.62 201 GLN A CA 1
ATOM 1633 C C . GLN A 1 201 ? 9.515 -14.847 4.273 1.00 82.62 201 GLN A C 1
ATOM 1635 O O . GLN A 1 201 ? 10.718 -15.081 4.331 1.00 82.62 201 GLN A O 1
ATOM 1640 N N . GLU A 1 202 ? 8.739 -15.348 3.312 1.00 80.50 202 GLU A N 1
ATOM 1641 C CA . GLU A 1 202 ? 9.246 -16.247 2.265 1.00 80.50 202 GLU A CA 1
ATOM 1642 C C . GLU A 1 202 ? 10.282 -15.557 1.363 1.00 80.50 202 GLU A C 1
ATOM 1644 O O . GLU A 1 202 ? 11.320 -16.125 1.016 1.00 80.50 202 GLU A O 1
ATOM 1649 N N . LEU A 1 203 ? 10.069 -14.275 1.051 1.00 80.00 203 LEU A N 1
ATOM 1650 C CA . LEU A 1 203 ? 11.012 -13.480 0.259 1.00 80.00 203 LEU A CA 1
ATOM 1651 C C . LEU A 1 203 ? 12.365 -13.245 0.957 1.00 80.00 203 LEU A C 1
ATOM 1653 O O . LEU A 1 203 ? 13.312 -12.839 0.281 1.00 80.00 203 LEU A O 1
ATOM 1657 N N . ILE A 1 204 ? 12.502 -13.515 2.263 1.00 76.56 204 ILE A N 1
ATOM 1658 C CA . ILE A 1 204 ? 13.793 -13.435 2.972 1.00 76.56 204 ILE A CA 1
ATOM 1659 C C . ILE A 1 204 ? 14.783 -14.459 2.408 1.00 76.56 204 ILE A C 1
ATOM 1661 O O . ILE A 1 204 ? 15.962 -14.135 2.250 1.00 76.56 204 ILE A O 1
ATOM 1665 N N . MET A 1 205 ? 14.316 -15.651 2.022 1.00 68.75 205 MET A N 1
ATOM 1666 C CA . MET A 1 205 ? 15.176 -16.708 1.473 1.00 68.75 205 MET A CA 1
ATOM 1667 C C . MET A 1 205 ? 15.789 -16.317 0.120 1.00 68.75 205 MET A C 1
ATOM 1669 O O . MET A 1 205 ? 16.941 -16.642 -0.168 1.00 68.75 205 MET A O 1
ATOM 1673 N N . ALA A 1 206 ? 15.061 -15.527 -0.674 1.00 75.06 206 ALA A N 1
ATOM 1674 C CA . ALA A 1 206 ? 15.548 -14.899 -1.904 1.00 75.06 206 ALA A CA 1
ATOM 1675 C C . ALA A 1 206 ? 16.075 -13.463 -1.677 1.00 75.06 206 ALA A C 1
ATOM 1677 O O . ALA A 1 206 ? 16.325 -12.725 -2.634 1.00 75.06 206 ALA A O 1
ATOM 1678 N N . GLY A 1 207 ? 16.252 -13.043 -0.419 1.00 77.94 207 GLY A N 1
ATOM 1679 C CA . GLY A 1 207 ? 16.363 -11.638 -0.026 1.00 77.94 207 GLY A CA 1
ATOM 1680 C C . GLY A 1 207 ? 17.504 -10.883 -0.703 1.00 77.94 207 GLY A C 1
ATOM 1681 O O . GLY A 1 207 ? 17.315 -9.748 -1.138 1.00 77.94 207 GLY A O 1
ATOM 1682 N N . LEU A 1 208 ? 18.671 -11.513 -0.875 1.00 80.44 208 LEU A N 1
ATOM 1683 C CA . LEU A 1 208 ? 19.804 -10.895 -1.576 1.00 80.44 208 LEU A CA 1
ATOM 1684 C C . LEU A 1 208 ? 19.514 -10.666 -3.068 1.00 80.44 208 LEU A C 1
ATOM 1686 O O . LEU A 1 208 ? 19.771 -9.571 -3.571 1.00 80.44 208 LEU A O 1
ATOM 1690 N N . ALA A 1 209 ? 18.929 -11.649 -3.757 1.00 83.94 209 ALA A N 1
ATOM 1691 C CA . ALA A 1 209 ? 18.561 -11.535 -5.168 1.00 83.94 209 ALA A CA 1
ATOM 1692 C C . ALA A 1 209 ? 17.468 -10.472 -5.372 1.00 83.94 209 ALA A C 1
ATOM 1694 O O . ALA A 1 209 ? 17.602 -9.576 -6.206 1.00 83.94 209 ALA A O 1
ATOM 1695 N N . VAL A 1 210 ? 16.427 -10.489 -4.533 1.00 85.44 210 VAL A N 1
ATOM 1696 C CA . VAL A 1 210 ? 15.348 -9.489 -4.564 1.00 85.44 210 VAL A CA 1
ATOM 1697 C C . VAL A 1 210 ? 15.885 -8.082 -4.272 1.00 85.44 210 VAL A C 1
ATOM 1699 O O . VAL A 1 210 ? 15.472 -7.118 -4.921 1.00 85.44 210 VAL A O 1
ATOM 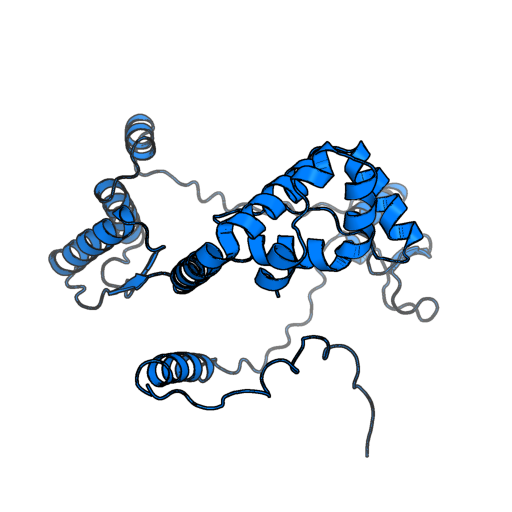1702 N N . ASN A 1 211 ? 16.836 -7.937 -3.343 1.00 85.56 211 ASN A N 1
ATOM 1703 C CA . ASN A 1 211 ? 17.467 -6.652 -3.031 1.00 85.56 211 ASN A CA 1
ATOM 1704 C C . ASN A 1 211 ? 18.261 -6.092 -4.218 1.00 85.56 211 ASN A C 1
ATOM 1706 O O . ASN A 1 211 ? 18.105 -4.910 -4.538 1.00 85.56 211 ASN A O 1
ATOM 1710 N N . LYS A 1 212 ? 19.063 -6.922 -4.897 1.00 87.00 212 LYS A N 1
ATOM 1711 C CA . LYS A 1 212 ? 19.783 -6.528 -6.120 1.00 87.00 212 LYS A CA 1
ATOM 1712 C C . LYS A 1 212 ? 18.813 -6.067 -7.209 1.00 87.00 212 LYS A C 1
ATOM 1714 O O . LYS A 1 212 ? 18.961 -4.970 -7.747 1.00 87.00 212 LYS A O 1
ATOM 1719 N N . MET A 1 213 ? 17.742 -6.830 -7.434 1.00 87.81 213 MET A N 1
ATOM 1720 C CA . MET A 1 213 ? 16.686 -6.478 -8.390 1.00 87.81 213 MET A CA 1
ATOM 1721 C C . MET A 1 213 ? 15.990 -5.163 -8.044 1.00 87.81 213 MET A C 1
ATOM 1723 O O . MET A 1 213 ? 15.728 -4.339 -8.924 1.00 87.81 213 MET A O 1
ATOM 1727 N N . ARG A 1 214 ? 15.736 -4.918 -6.756 1.00 89.62 214 ARG A N 1
ATOM 1728 C CA . ARG A 1 214 ? 15.162 -3.656 -6.282 1.00 89.62 214 ARG A CA 1
ATOM 1729 C C . ARG A 1 214 ? 16.062 -2.471 -6.612 1.00 89.62 214 ARG A C 1
ATOM 1731 O O . ARG A 1 214 ? 15.569 -1.461 -7.117 1.00 89.62 214 ARG A O 1
ATOM 1738 N N . GLN A 1 215 ? 17.364 -2.601 -6.370 1.00 89.81 215 GLN A N 1
ATOM 1739 C CA . GLN A 1 215 ? 18.348 -1.563 -6.682 1.00 89.81 215 GLN A CA 1
ATOM 1740 C C . GLN A 1 215 ? 18.462 -1.331 -8.192 1.00 89.81 215 GLN A C 1
ATOM 1742 O O . GLN A 1 215 ? 18.397 -0.186 -8.642 1.00 89.81 215 GLN A O 1
ATOM 1747 N N . LEU A 1 216 ? 18.537 -2.406 -8.981 1.00 90.69 216 LEU A N 1
ATOM 1748 C CA . LEU A 1 216 ? 18.577 -2.357 -10.441 1.00 90.69 216 LEU A CA 1
ATOM 1749 C C . LEU A 1 216 ? 17.370 -1.604 -11.018 1.00 90.69 216 LEU A C 1
ATOM 1751 O O . LEU A 1 216 ? 17.513 -0.628 -11.758 1.00 90.69 216 LEU A O 1
ATOM 1755 N N . MET A 1 217 ? 16.162 -2.024 -10.640 1.00 91.81 217 MET A N 1
ATOM 1756 C CA . MET A 1 217 ? 14.918 -1.448 -11.153 1.00 91.81 217 MET A CA 1
ATOM 1757 C C . MET A 1 217 ? 14.726 0.006 -10.706 1.00 91.81 217 MET A C 1
ATOM 1759 O O . MET A 1 217 ? 14.192 0.819 -11.469 1.00 91.81 217 MET A O 1
ATOM 1763 N N . ALA A 1 218 ? 15.181 0.361 -9.500 1.00 91.62 218 ALA A N 1
ATOM 1764 C CA . ALA A 1 218 ? 15.200 1.743 -9.028 1.00 91.62 218 ALA A CA 1
ATOM 1765 C C . ALA A 1 218 ? 16.169 2.610 -9.847 1.00 91.62 218 ALA A C 1
ATOM 1767 O O . ALA A 1 218 ? 15.796 3.704 -10.273 1.00 91.62 218 ALA A O 1
ATOM 1768 N N . LYS A 1 219 ? 17.371 2.100 -10.133 1.00 91.12 219 LYS A N 1
ATOM 1769 C CA . LYS A 1 219 ? 18.406 2.798 -10.902 1.00 91.12 219 LYS A CA 1
ATOM 1770 C C . LYS A 1 219 ? 17.989 3.064 -12.344 1.00 91.12 219 LYS A C 1
ATOM 1772 O O . LYS A 1 219 ? 18.086 4.199 -12.806 1.00 91.12 219 LYS A O 1
ATOM 1777 N N . ILE A 1 220 ? 17.440 2.053 -13.020 1.00 91.50 220 ILE A N 1
ATOM 1778 C CA . ILE A 1 220 ? 16.891 2.206 -14.375 1.00 91.50 220 ILE A CA 1
ATOM 1779 C C . ILE A 1 220 ? 15.791 3.263 -14.369 1.00 91.50 220 ILE A C 1
ATOM 1781 O O . ILE A 1 220 ? 15.797 4.167 -15.194 1.00 91.50 220 ILE A O 1
ATOM 1785 N N . LYS A 1 221 ? 14.860 3.193 -13.411 1.00 92.81 221 LYS A N 1
ATOM 1786 C CA . LYS A 1 221 ? 13.755 4.154 -13.319 1.00 92.81 221 LYS A CA 1
ATOM 1787 C C . LYS A 1 221 ? 14.226 5.594 -13.094 1.00 92.81 221 LYS A C 1
ATOM 1789 O O . LYS A 1 221 ? 13.554 6.513 -13.561 1.00 92.81 221 LYS A O 1
ATOM 1794 N N . ALA A 1 222 ? 15.307 5.784 -12.341 1.00 92.19 222 ALA A N 1
ATOM 1795 C CA . ALA A 1 222 ? 15.847 7.100 -12.016 1.00 92.19 222 ALA A CA 1
ATOM 1796 C C . ALA A 1 222 ? 16.598 7.751 -13.192 1.00 92.19 222 ALA A C 1
ATOM 1798 O O . ALA A 1 222 ? 16.681 8.974 -13.248 1.00 92.19 222 ALA A O 1
ATOM 1799 N N . SER A 1 223 ? 17.111 6.960 -14.140 1.00 93.12 223 SER A N 1
ATOM 1800 C CA . SER A 1 223 ? 17.879 7.453 -15.286 1.00 93.12 223 SER A CA 1
ATOM 1801 C C . SER A 1 223 ? 17.065 7.406 -16.576 1.00 93.12 223 SER A C 1
ATOM 1803 O O . SER A 1 223 ? 16.668 6.341 -17.050 1.00 93.12 223 SER A O 1
ATOM 1805 N N . VAL A 1 224 ? 16.856 8.575 -17.186 1.00 93.38 224 VAL A N 1
ATOM 1806 C CA . VAL A 1 224 ? 16.204 8.682 -18.501 1.00 93.38 224 VAL A CA 1
ATOM 1807 C C . VAL A 1 224 ? 17.034 7.966 -19.570 1.00 93.38 224 VAL A C 1
ATOM 1809 O O . VAL A 1 224 ? 16.477 7.191 -20.339 1.00 93.38 224 VAL A O 1
ATOM 1812 N N . CYS A 1 225 ? 18.361 8.132 -19.537 1.00 92.50 225 CYS A N 1
ATOM 1813 C CA . CYS A 1 225 ? 19.283 7.482 -20.469 1.00 92.50 225 CYS A CA 1
ATOM 1814 C C . CYS A 1 225 ? 19.162 5.948 -20.414 1.00 92.50 225 CYS A C 1
ATOM 1816 O O . CYS A 1 225 ? 18.919 5.320 -21.439 1.00 92.50 225 CYS A O 1
ATOM 1818 N N . LEU A 1 226 ? 19.193 5.350 -19.214 1.00 92.44 226 LEU A N 1
ATOM 1819 C CA . LEU A 1 226 ? 19.017 3.897 -19.059 1.00 92.44 226 LEU A CA 1
ATOM 1820 C C . LEU A 1 226 ? 17.620 3.430 -19.486 1.00 92.44 226 LEU A C 1
ATOM 1822 O O . LEU A 1 226 ? 17.465 2.332 -20.014 1.00 92.44 226 LEU A O 1
ATOM 1826 N N . CYS A 1 227 ? 16.585 4.239 -19.249 1.00 93.06 227 CYS A N 1
ATOM 1827 C CA . CYS A 1 227 ? 15.234 3.925 -19.706 1.00 93.06 227 CYS A CA 1
ATOM 1828 C C . CYS A 1 227 ? 15.122 3.893 -21.234 1.00 93.06 227 CYS A C 1
ATOM 1830 O O . CYS A 1 227 ? 14.362 3.071 -21.751 1.00 93.06 227 CYS A O 1
ATOM 1832 N N . ASP A 1 228 ? 15.808 4.798 -21.930 1.00 94.38 228 ASP A N 1
ATOM 1833 C CA . ASP A 1 228 ? 15.784 4.892 -23.389 1.00 94.38 228 ASP A CA 1
ATOM 1834 C C . ASP A 1 228 ? 16.679 3.829 -24.033 1.00 94.38 228 ASP A C 1
ATOM 1836 O O . ASP A 1 228 ? 16.251 3.176 -24.982 1.00 94.38 228 ASP A O 1
ATOM 1840 N N . GLU A 1 229 ? 17.850 3.557 -23.454 1.00 93.94 229 GLU A N 1
ATOM 1841 C CA . GLU A 1 229 ? 18.722 2.455 -23.867 1.00 93.94 229 GLU A CA 1
ATOM 1842 C C . GLU A 1 229 ? 18.022 1.098 -23.708 1.00 93.94 229 GLU A C 1
ATOM 1844 O O . GLU A 1 229 ? 17.949 0.316 -24.656 1.00 93.94 229 GLU A O 1
ATOM 1849 N N . LEU A 1 230 ? 17.399 0.842 -22.550 1.00 93.62 230 LEU A N 1
ATOM 1850 C CA . LEU A 1 230 ? 16.612 -0.373 -22.338 1.00 93.62 230 LEU A CA 1
ATOM 1851 C C . LEU A 1 230 ? 15.449 -0.480 -23.332 1.00 93.62 230 LEU A C 1
ATOM 1853 O O . LEU A 1 230 ? 15.112 -1.577 -23.767 1.00 93.62 230 LEU A O 1
ATOM 1857 N N . ARG A 1 231 ? 14.819 0.643 -23.696 1.00 95.12 231 ARG A N 1
ATOM 1858 C CA . ARG A 1 231 ? 13.742 0.647 -24.693 1.00 95.12 231 ARG A CA 1
ATOM 1859 C C . ARG A 1 231 ? 14.266 0.242 -26.068 1.00 95.12 231 ARG A C 1
ATOM 1861 O O . ARG A 1 231 ? 13.671 -0.639 -26.675 1.00 95.12 231 ARG A O 1
ATOM 1868 N N . ALA A 1 232 ? 15.399 0.796 -26.494 1.00 95.12 232 ALA A N 1
ATOM 1869 C CA . ALA A 1 232 ? 16.044 0.424 -27.750 1.00 95.12 232 ALA A CA 1
ATOM 1870 C C . ALA A 1 232 ? 16.453 -1.061 -27.777 1.00 95.12 232 ALA A C 1
ATOM 1872 O O . ALA A 1 232 ? 16.243 -1.742 -28.778 1.00 95.12 232 ALA A O 1
ATOM 1873 N N . LEU A 1 233 ? 16.978 -1.591 -26.666 1.00 94.06 233 LEU A N 1
ATOM 1874 C CA . LEU A 1 233 ? 17.321 -3.013 -26.541 1.00 94.06 233 LEU A CA 1
ATOM 1875 C C . LEU A 1 233 ? 16.083 -3.921 -26.572 1.00 94.06 233 LEU A C 1
ATOM 1877 O O . LEU A 1 233 ? 16.118 -4.989 -27.183 1.00 94.06 233 LEU A O 1
ATOM 1881 N N . CYS A 1 234 ? 14.982 -3.499 -25.945 1.00 94.81 234 CYS A N 1
ATOM 1882 C CA . CYS A 1 234 ? 13.697 -4.188 -26.039 1.00 94.81 234 CYS A CA 1
ATOM 1883 C C . CYS A 1 234 ? 13.191 -4.225 -27.487 1.00 94.81 234 CYS A C 1
ATOM 1885 O O . CYS A 1 234 ? 12.840 -5.302 -27.968 1.00 94.81 234 CYS A O 1
ATOM 1887 N N . ASP A 1 235 ? 13.224 -3.093 -28.195 1.00 95.62 235 ASP A N 1
ATOM 1888 C CA . ASP A 1 235 ? 12.801 -3.002 -29.597 1.00 95.62 235 ASP A CA 1
ATOM 1889 C C . ASP A 1 235 ? 13.666 -3.903 -30.499 1.00 95.62 235 ASP A C 1
ATOM 1891 O O . ASP A 1 235 ? 13.134 -4.656 -31.314 1.00 95.62 235 ASP A O 1
ATOM 1895 N N . LEU A 1 236 ? 14.988 -3.923 -30.283 1.00 94.31 236 LEU A N 1
ATOM 1896 C CA . LEU A 1 236 ? 15.930 -4.793 -31.000 1.00 94.31 236 LEU A CA 1
ATOM 1897 C C . LEU A 1 236 ? 15.655 -6.288 -30.777 1.00 94.31 236 LEU A C 1
ATOM 1899 O O . LEU A 1 236 ? 15.878 -7.100 -31.674 1.00 94.31 236 LEU A O 1
ATOM 1903 N N . LYS A 1 237 ? 15.170 -6.670 -29.592 1.00 92.31 237 LYS A N 1
ATOM 1904 C CA . LYS A 1 237 ? 14.801 -8.057 -29.264 1.00 92.31 237 LYS A CA 1
ATOM 1905 C C . LYS A 1 237 ? 13.347 -8.403 -29.590 1.00 92.31 237 LYS A C 1
ATOM 1907 O O . LYS A 1 237 ? 12.944 -9.538 -29.348 1.00 92.31 237 LYS A O 1
ATOM 1912 N N . GLY A 1 238 ? 12.561 -7.461 -30.113 1.00 92.94 238 GLY A N 1
ATOM 1913 C CA . GLY A 1 238 ? 11.128 -7.658 -30.348 1.00 92.94 238 GLY A CA 1
ATOM 1914 C C . GLY A 1 238 ? 10.315 -7.829 -29.057 1.00 92.94 238 GLY A C 1
ATOM 1915 O O . GLY A 1 238 ? 9.241 -8.427 -29.073 1.00 92.94 238 GLY A O 1
ATOM 1916 N N . ILE A 1 239 ? 10.821 -7.326 -27.928 1.00 94.44 239 ILE A N 1
ATOM 1917 C CA . ILE A 1 239 ? 10.188 -7.419 -26.610 1.00 94.44 239 ILE A CA 1
ATOM 1918 C C . ILE A 1 239 ? 9.456 -6.114 -26.312 1.00 94.44 239 ILE A C 1
ATOM 1920 O O . ILE A 1 239 ? 9.969 -5.018 -26.522 1.00 94.44 239 ILE A O 1
ATOM 1924 N N . LYS A 1 240 ? 8.254 -6.205 -25.739 1.00 94.19 240 LYS A N 1
ATOM 1925 C CA . LYS A 1 240 ? 7.520 -5.016 -25.300 1.00 94.19 240 LYS A CA 1
ATOM 1926 C C . LYS A 1 240 ? 8.210 -4.368 -24.098 1.00 94.19 240 LYS A C 1
ATOM 1928 O O . LYS A 1 240 ? 8.199 -4.922 -23.000 1.00 94.19 240 LYS A O 1
ATOM 1933 N N . TYR A 1 241 ? 8.699 -3.142 -24.267 1.00 94.19 241 TYR A N 1
ATOM 1934 C CA . TYR A 1 241 ? 9.220 -2.350 -23.154 1.00 94.19 241 TYR A CA 1
ATOM 1935 C C . TYR A 1 241 ? 8.149 -2.097 -22.078 1.00 94.19 241 TYR A C 1
ATOM 1937 O O . TYR A 1 241 ? 7.064 -1.564 -22.344 1.00 94.19 241 TYR A O 1
ATOM 1945 N N . LEU A 1 242 ? 8.481 -2.423 -20.827 1.00 92.81 242 LEU A N 1
ATOM 1946 C CA . LEU A 1 242 ? 7.656 -2.163 -19.653 1.00 92.81 242 LEU A CA 1
ATOM 1947 C C . LEU A 1 242 ? 8.382 -1.190 -18.727 1.00 92.81 242 LEU A C 1
ATOM 1949 O O . LEU A 1 242 ? 9.424 -1.499 -18.165 1.00 92.81 242 LEU A O 1
ATOM 1953 N N . LYS A 1 243 ? 7.791 -0.018 -18.476 1.00 91.12 243 LYS A N 1
ATOM 1954 C CA . LYS A 1 243 ? 8.397 0.970 -17.570 1.00 91.12 243 LYS A CA 1
ATOM 1955 C C . LYS A 1 243 ? 8.714 0.350 -16.203 1.00 91.12 243 LYS A C 1
ATOM 1957 O O . LYS A 1 243 ? 7.802 -0.185 -15.553 1.00 91.12 243 LYS A O 1
ATOM 1962 N N . ALA A 1 244 ? 9.965 0.486 -15.760 1.00 88.62 244 ALA A N 1
ATOM 1963 C CA . ALA A 1 244 ? 10.438 -0.026 -14.479 1.00 88.62 244 ALA A CA 1
ATOM 1964 C C . ALA A 1 244 ? 9.569 0.479 -13.310 1.00 88.62 244 ALA A C 1
ATOM 1966 O O . ALA A 1 244 ? 9.165 1.653 -13.240 1.00 88.62 244 ALA A O 1
ATOM 1967 N N . LYS A 1 245 ? 9.229 -0.436 -12.398 1.00 85.88 245 LYS A N 1
ATOM 1968 C CA . LYS A 1 245 ? 8.388 -0.170 -11.227 1.00 85.88 245 LYS A CA 1
ATOM 1969 C C . LYS A 1 245 ? 9.213 -0.463 -9.972 1.00 85.88 245 LYS A C 1
ATOM 1971 O O . LYS A 1 245 ? 9.740 -1.565 -9.885 1.00 85.88 245 LYS A O 1
ATOM 1976 N N . PRO A 1 246 ? 9.336 0.499 -9.042 1.00 82.62 246 PRO A N 1
ATOM 1977 C CA . PRO A 1 246 ? 10.052 0.263 -7.806 1.00 82.62 246 PRO A CA 1
ATOM 1978 C C . PRO A 1 246 ? 9.226 -0.672 -6.931 1.00 82.62 246 PRO A C 1
ATOM 1980 O O . PRO A 1 246 ? 7.987 -0.637 -6.964 1.00 82.62 246 PRO A O 1
ATOM 1983 N N . ASP A 1 247 ? 9.927 -1.472 -6.146 1.00 83.94 247 ASP A N 1
ATOM 1984 C CA . ASP A 1 247 ? 9.316 -2.201 -5.053 1.00 83.94 247 ASP A CA 1
ATOM 1985 C C . ASP A 1 247 ? 8.913 -1.225 -3.937 1.00 83.94 247 ASP A C 1
ATOM 1987 O O . ASP A 1 247 ? 9.651 -0.293 -3.619 1.00 83.94 247 ASP A O 1
ATOM 1991 N N . ILE A 1 248 ? 7.717 -1.396 -3.382 1.00 80.69 248 ILE A N 1
ATOM 1992 C CA . ILE A 1 248 ? 7.119 -0.518 -2.378 1.00 80.69 248 ILE A CA 1
ATOM 1993 C C . ILE A 1 248 ? 6.638 -1.407 -1.247 1.00 80.69 248 ILE A C 1
ATOM 1995 O O . ILE A 1 248 ? 5.550 -1.963 -1.310 1.00 80.69 248 ILE A O 1
ATOM 1999 N N . GLU A 1 249 ? 7.429 -1.476 -0.189 1.00 69.50 249 GLU A N 1
ATOM 2000 C CA . GLU A 1 249 ? 7.267 -2.432 0.904 1.00 69.50 249 GLU A CA 1
ATOM 2001 C C . GLU A 1 249 ? 5.858 -2.475 1.539 1.00 69.50 249 GLU A C 1
ATOM 2003 O O . GLU A 1 249 ? 5.398 -3.520 2.007 1.00 69.50 249 GLU A O 1
ATOM 2008 N N . ILE A 1 250 ? 5.155 -1.342 1.554 1.00 66.75 250 ILE A N 1
ATOM 2009 C CA . ILE A 1 250 ? 3.795 -1.223 2.098 1.00 66.75 250 ILE A CA 1
ATOM 2010 C C . ILE A 1 250 ? 2.698 -1.739 1.144 1.00 66.75 250 ILE A C 1
ATOM 2012 O O . ILE A 1 250 ? 1.524 -1.757 1.508 1.00 66.75 250 ILE A O 1
ATOM 2016 N N . ARG A 1 251 ? 3.033 -2.140 -0.090 1.00 76.31 251 ARG A N 1
ATOM 2017 C CA . ARG A 1 251 ? 2.094 -2.657 -1.098 1.00 76.31 251 ARG A CA 1
ATOM 2018 C C . ARG A 1 251 ? 2.434 -4.103 -1.441 1.00 76.31 251 ARG A C 1
ATOM 2020 O O . ARG A 1 251 ? 3.351 -4.347 -2.206 1.00 76.31 251 ARG A O 1
ATOM 2027 N N . TRP A 1 252 ? 1.599 -5.035 -0.999 1.00 72.31 252 TRP A N 1
ATOM 2028 C CA . TRP A 1 252 ? 1.836 -6.482 -1.1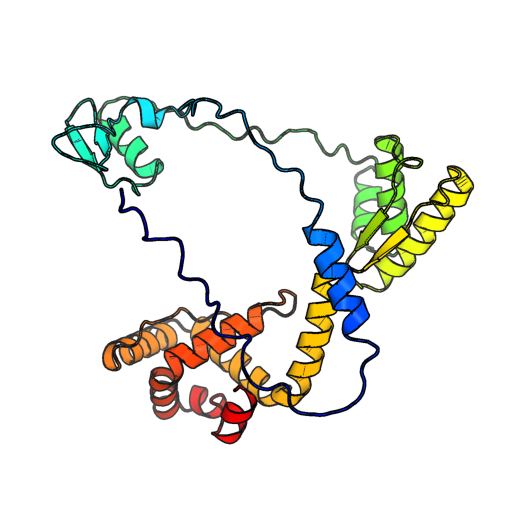16 1.00 72.31 252 TRP A CA 1
ATOM 2029 C C . TRP A 1 252 ? 2.202 -7.013 -2.513 1.00 72.31 252 TRP A C 1
ATOM 2031 O O . TRP A 1 252 ? 2.964 -7.961 -2.636 1.00 72.31 252 TRP A O 1
ATOM 2041 N N . ASN A 1 253 ? 1.736 -6.364 -3.582 1.00 81.81 253 ASN A N 1
ATOM 2042 C CA . ASN A 1 253 ? 2.030 -6.783 -4.955 1.00 81.81 253 ASN A CA 1
ATOM 2043 C C . ASN A 1 253 ? 3.239 -6.096 -5.604 1.00 81.81 253 ASN A C 1
ATOM 2045 O O . ASN A 1 253 ? 3.514 -6.329 -6.782 1.00 81.81 253 ASN A O 1
ATOM 2049 N N . SER A 1 254 ? 3.911 -5.155 -4.937 1.00 87.38 254 SER A N 1
ATOM 2050 C CA . SER A 1 254 ? 4.956 -4.364 -5.598 1.00 87.38 254 SER A CA 1
ATOM 2051 C C . SER A 1 254 ? 6.156 -5.205 -6.009 1.00 87.38 254 SER A C 1
ATOM 2053 O O . SER A 1 254 ? 6.623 -5.030 -7.136 1.00 87.38 254 SER A O 1
ATOM 2055 N N . THR A 1 255 ? 6.595 -6.128 -5.150 1.00 87.62 255 THR A N 1
ATOM 2056 C CA . THR A 1 255 ? 7.719 -7.028 -5.425 1.00 87.62 255 THR A CA 1
ATOM 2057 C C . THR A 1 255 ? 7.382 -7.928 -6.605 1.00 87.62 255 THR A C 1
ATOM 2059 O O . THR A 1 255 ? 8.134 -7.965 -7.574 1.00 87.62 255 THR A O 1
ATOM 2062 N N . TYR A 1 256 ? 6.190 -8.533 -6.600 1.00 88.56 256 TYR A N 1
ATOM 2063 C CA . TYR A 1 256 ? 5.689 -9.332 -7.719 1.00 88.56 256 TYR A CA 1
ATOM 2064 C C . TYR A 1 256 ? 5.714 -8.553 -9.042 1.00 88.56 256 TYR A C 1
ATOM 2066 O O . TYR A 1 256 ? 6.328 -8.988 -10.012 1.00 88.56 256 TYR A O 1
ATOM 2074 N N . TYR A 1 257 ? 5.128 -7.351 -9.088 1.00 91.06 257 TYR A N 1
ATOM 2075 C CA . TYR A 1 257 ? 5.109 -6.553 -10.319 1.00 91.06 257 TYR A CA 1
ATOM 2076 C C . TYR A 1 257 ? 6.497 -6.086 -10.771 1.00 91.06 257 TYR A C 1
ATOM 2078 O O . TYR A 1 257 ? 6.692 -5.823 -11.959 1.00 91.06 257 TYR A O 1
ATOM 2086 N N . MET A 1 258 ? 7.436 -5.902 -9.842 1.00 92.12 258 MET A N 1
ATOM 2087 C CA . MET A 1 258 ? 8.825 -5.594 -10.169 1.00 92.12 258 MET A CA 1
ATOM 2088 C C . MET A 1 258 ? 9.486 -6.801 -10.841 1.00 92.12 258 MET A C 1
ATOM 2090 O O . MET A 1 258 ? 10.014 -6.653 -11.943 1.00 92.12 258 MET A O 1
ATOM 2094 N N . LEU A 1 259 ? 9.392 -7.979 -10.218 1.00 90.00 259 LEU A N 1
ATOM 2095 C CA . LEU A 1 259 ? 9.980 -9.225 -10.713 1.00 90.00 259 LEU A CA 1
ATOM 2096 C C . LEU A 1 259 ? 9.360 -9.665 -12.043 1.00 90.00 259 LEU A C 1
ATOM 2098 O O . LEU A 1 259 ? 10.078 -9.997 -12.978 1.00 90.00 259 LEU A O 1
ATOM 2102 N N . GLN A 1 260 ? 8.039 -9.565 -12.186 1.00 91.69 260 GLN A N 1
ATOM 2103 C CA . GLN A 1 260 ? 7.346 -9.883 -13.434 1.00 91.69 260 GLN A CA 1
ATOM 2104 C C . GLN A 1 260 ? 7.817 -8.991 -14.591 1.00 91.69 260 GLN A C 1
ATOM 2106 O O . GLN A 1 260 ? 8.060 -9.462 -15.699 1.00 91.69 260 GLN A O 1
ATOM 2111 N N . LYS A 1 261 ? 7.979 -7.684 -14.349 1.00 92.19 261 LYS A N 1
ATOM 2112 C CA . LYS A 1 261 ? 8.495 -6.761 -15.371 1.00 92.19 261 LYS A CA 1
ATOM 2113 C C . LYS A 1 261 ? 9.953 -7.022 -15.708 1.00 92.19 261 LYS A C 1
ATOM 2115 O O . LYS A 1 261 ? 10.314 -6.890 -16.872 1.00 92.19 261 LYS A O 1
ATOM 2120 N N . PHE A 1 262 ? 10.761 -7.355 -14.703 1.00 90.62 262 PHE A N 1
ATOM 2121 C CA . PHE A 1 262 ? 12.141 -7.774 -14.903 1.00 90.62 262 PHE A CA 1
ATOM 2122 C C . PHE A 1 262 ? 12.194 -9.004 -15.815 1.00 90.62 262 PHE A C 1
ATOM 2124 O O . PHE A 1 262 ? 12.805 -8.929 -16.875 1.00 90.62 262 PHE A O 1
ATOM 2131 N N . LYS A 1 263 ? 11.458 -10.070 -15.474 1.00 90.38 263 LYS A N 1
ATOM 2132 C CA . LYS A 1 263 ? 11.391 -11.320 -16.245 1.00 90.38 263 LYS A CA 1
ATOM 2133 C C . LYS A 1 263 ? 10.961 -11.0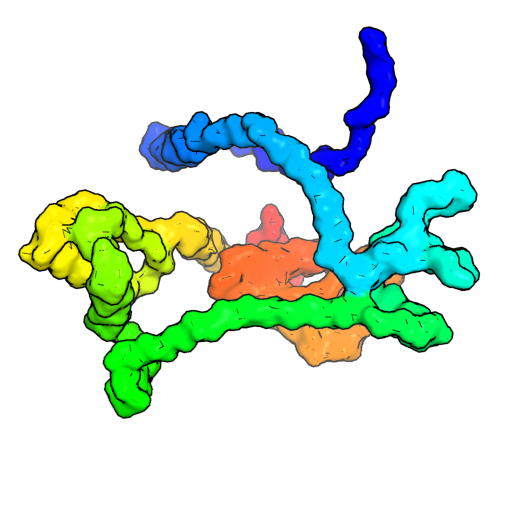77 -17.693 1.00 90.38 263 LYS A C 1
ATOM 2135 O O . LYS A 1 263 ? 11.598 -11.549 -18.625 1.00 90.38 263 LYS A O 1
ATOM 2140 N N . ASN A 1 264 ? 9.946 -10.240 -17.902 1.00 91.50 264 ASN A N 1
ATOM 2141 C CA . ASN A 1 264 ? 9.474 -9.910 -19.248 1.00 91.50 264 ASN A CA 1
ATOM 2142 C C . ASN A 1 264 ? 10.499 -9.138 -20.098 1.00 91.50 264 ASN A C 1
ATOM 2144 O O . ASN A 1 264 ? 10.372 -9.129 -21.317 1.00 91.50 264 ASN A O 1
ATOM 2148 N N . MET A 1 265 ? 11.477 -8.467 -19.483 1.00 93.00 265 MET A N 1
ATOM 2149 C CA . MET A 1 265 ? 12.533 -7.708 -20.170 1.00 93.00 265 MET A CA 1
ATOM 2150 C C . MET A 1 265 ? 13.922 -8.329 -19.974 1.00 93.00 265 MET A C 1
ATOM 2152 O O . MET A 1 265 ? 14.926 -7.679 -20.260 1.00 93.00 265 MET A O 1
ATOM 2156 N N . GLU A 1 266 ? 13.998 -9.571 -19.494 1.00 90.25 266 GLU A N 1
ATOM 2157 C CA . GLU A 1 266 ? 15.235 -10.203 -19.030 1.00 90.25 266 GLU A CA 1
ATOM 2158 C C . GLU A 1 266 ? 16.330 -10.203 -20.101 1.00 90.25 266 GLU A C 1
ATOM 2160 O O . GLU A 1 266 ? 17.456 -9.789 -19.834 1.00 90.25 266 GLU A O 1
ATOM 2165 N N . LEU A 1 267 ? 15.989 -10.572 -21.339 1.00 89.25 267 LEU A N 1
ATOM 2166 C CA . LEU A 1 267 ? 16.935 -10.595 -22.460 1.00 89.25 267 LEU A CA 1
ATOM 2167 C C . LEU A 1 267 ? 17.502 -9.208 -22.795 1.00 89.25 267 LEU A C 1
ATOM 2169 O O . LEU A 1 267 ? 18.676 -9.091 -23.137 1.00 89.25 267 LEU A O 1
ATOM 2173 N N . ALA A 1 268 ? 16.687 -8.156 -22.701 1.00 91.81 268 ALA A N 1
ATOM 2174 C CA . ALA A 1 268 ? 17.141 -6.789 -22.945 1.00 91.81 268 ALA A CA 1
ATOM 2175 C C . ALA A 1 268 ? 17.982 -6.265 -21.771 1.00 91.81 268 ALA A C 1
ATOM 2177 O O . ALA A 1 268 ? 18.991 -5.596 -21.981 1.00 91.81 268 ALA A O 1
ATOM 2178 N N . LEU A 1 269 ? 17.609 -6.615 -20.538 1.00 89.94 269 LEU A N 1
ATOM 2179 C CA . LEU A 1 269 ? 18.356 -6.255 -19.334 1.00 89.94 269 LEU A CA 1
ATOM 2180 C C . LEU A 1 269 ? 19.720 -6.957 -19.258 1.00 89.94 269 LEU A C 1
ATOM 2182 O O . LEU A 1 269 ? 20.676 -6.336 -18.807 1.00 89.94 269 LEU A O 1
ATOM 2186 N N . ASN A 1 270 ? 19.824 -8.196 -19.750 1.00 88.88 270 ASN A N 1
ATOM 2187 C CA . ASN A 1 270 ? 21.092 -8.912 -19.922 1.00 88.88 270 ASN A CA 1
ATOM 2188 C C . ASN A 1 270 ? 22.052 -8.164 -20.858 1.00 88.88 270 ASN A C 1
ATOM 2190 O O . ASN A 1 270 ? 23.239 -8.051 -20.585 1.00 88.88 270 ASN A O 1
ATOM 2194 N N . LEU A 1 271 ? 21.554 -7.623 -21.971 1.00 89.31 271 LEU A N 1
ATOM 2195 C CA . LEU A 1 271 ? 22.396 -6.828 -22.870 1.00 89.31 271 LEU A CA 1
ATOM 2196 C C . LEU A 1 271 ? 22.791 -5.489 -22.244 1.00 89.31 271 LEU A C 1
ATOM 2198 O O . LEU A 1 271 ? 23.926 -5.043 -22.394 1.00 89.31 271 LEU A O 1
ATOM 2202 N N . LEU A 1 272 ? 21.865 -4.867 -21.512 1.00 89.12 272 LEU A N 1
ATOM 2203 C CA . LEU A 1 272 ? 22.128 -3.621 -20.802 1.00 89.12 272 LEU A CA 1
ATOM 2204 C C . LEU A 1 272 ? 23.199 -3.799 -19.715 1.00 89.12 272 LEU A C 1
ATOM 2206 O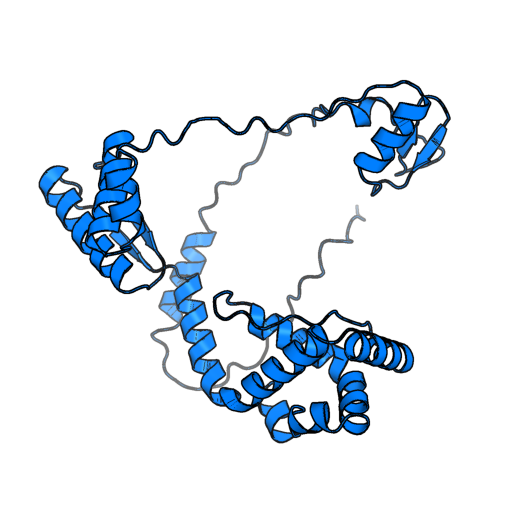 O . LEU A 1 272 ? 24.004 -2.895 -19.501 1.00 89.12 272 LEU A O 1
ATOM 2210 N N . SER A 1 273 ? 23.219 -4.946 -19.030 1.00 88.12 273 SER A N 1
ATOM 2211 C CA . SER A 1 273 ? 24.209 -5.231 -17.988 1.00 88.12 273 SER A CA 1
ATOM 2212 C C . SER A 1 273 ? 25.612 -5.421 -18.561 1.00 88.12 273 SER A C 1
ATOM 2214 O O . SER A 1 273 ? 26.556 -4.875 -17.998 1.00 88.12 273 SER A O 1
ATOM 2216 N N . VAL A 1 274 ? 25.745 -6.083 -19.715 1.00 85.06 274 VAL A N 1
ATOM 2217 C CA . VAL A 1 274 ? 27.032 -6.242 -20.419 1.00 85.06 274 VAL A CA 1
ATOM 2218 C C . VAL A 1 274 ? 27.620 -4.894 -20.850 1.00 85.06 274 VAL A C 1
ATOM 2220 O O . VAL A 1 274 ? 28.830 -4.698 -20.779 1.00 85.06 274 VAL A O 1
ATOM 2223 N N . ASN A 1 275 ? 26.775 -3.944 -21.256 1.00 80.38 275 ASN A N 1
ATOM 2224 C CA . ASN A 1 275 ? 27.222 -2.634 -21.741 1.00 80.38 275 ASN A CA 1
ATOM 2225 C C . ASN A 1 275 ? 27.480 -1.611 -20.624 1.00 80.38 275 ASN A C 1
ATOM 2227 O O . ASN A 1 275 ? 28.048 -0.549 -20.882 1.00 80.38 275 ASN A O 1
ATOM 2231 N N . ASN A 1 276 ? 27.048 -1.886 -19.390 1.00 82.75 276 ASN A N 1
ATOM 2232 C CA . ASN A 1 276 ? 27.102 -0.919 -18.301 1.00 82.75 276 ASN A CA 1
ATOM 2233 C C . ASN A 1 276 ? 27.558 -1.576 -16.993 1.00 82.75 276 ASN A C 1
ATOM 2235 O O . ASN A 1 276 ? 26.764 -2.197 -16.286 1.00 82.75 276 ASN A O 1
ATOM 2239 N N . ASN A 1 277 ? 28.824 -1.355 -16.618 1.00 78.62 277 ASN A N 1
ATOM 2240 C CA . ASN A 1 277 ? 29.437 -1.915 -15.401 1.00 78.62 277 ASN A CA 1
ATOM 2241 C C . ASN A 1 277 ? 28.593 -1.661 -14.140 1.00 78.62 277 ASN A C 1
ATOM 2243 O O . ASN A 1 277 ? 28.439 -2.531 -13.290 1.00 78.62 277 ASN A O 1
ATOM 2247 N N . SER A 1 278 ? 27.966 -0.486 -14.058 1.00 77.75 278 SER A N 1
ATOM 2248 C CA . SER A 1 278 ? 27.145 -0.081 -12.916 1.00 77.75 278 SER A CA 1
ATOM 2249 C C . SER A 1 278 ? 25.804 -0.827 -12.824 1.00 77.75 278 SER A C 1
ATOM 2251 O O . SER A 1 278 ? 25.139 -0.791 -11.786 1.00 77.75 278 SER A O 1
ATOM 2253 N N . ILE A 1 279 ? 25.367 -1.444 -13.921 1.00 83.62 279 ILE A N 1
ATOM 2254 C CA . ILE A 1 279 ? 24.212 -2.341 -14.000 1.00 83.62 279 ILE A CA 1
ATOM 2255 C C . ILE A 1 279 ? 24.664 -3.790 -13.823 1.00 83.62 279 ILE A C 1
ATOM 2257 O O . ILE A 1 279 ? 23.971 -4.540 -13.142 1.00 83.62 279 ILE A O 1
ATOM 2261 N N . SER A 1 280 ? 25.835 -4.156 -14.355 1.00 80.56 280 SER A N 1
ATOM 2262 C CA . SER A 1 280 ? 26.440 -5.484 -14.203 1.00 80.56 280 SER A CA 1
ATOM 2263 C C . SER A 1 280 ? 26.575 -5.915 -12.744 1.00 80.56 280 SER A C 1
ATOM 2265 O O . SER A 1 280 ? 26.252 -7.049 -12.424 1.00 80.56 280 SER A O 1
ATOM 2267 N N . GLU A 1 281 ? 26.995 -5.020 -11.847 1.00 79.06 281 GLU A N 1
ATOM 2268 C CA . GLU A 1 281 ? 27.128 -5.325 -10.411 1.00 79.06 281 GLU A CA 1
ATOM 2269 C C . GLU A 1 281 ? 25.787 -5.649 -9.727 1.00 79.06 281 GLU A C 1
ATOM 2271 O O . GLU A 1 281 ? 25.738 -6.380 -8.736 1.00 79.06 281 GLU A O 1
ATOM 2276 N N . LEU A 1 282 ? 24.688 -5.092 -10.246 1.00 78.75 282 LEU A N 1
ATOM 2277 C CA . LEU A 1 282 ? 23.334 -5.264 -9.709 1.00 78.75 282 LEU A CA 1
ATOM 2278 C C . LEU A 1 282 ? 22.553 -6.367 -10.424 1.00 78.75 282 LEU A C 1
ATOM 2280 O O . LEU A 1 282 ? 21.477 -6.753 -9.964 1.00 78.75 282 LEU A O 1
ATOM 2284 N N . TYR A 1 283 ? 23.058 -6.842 -11.558 1.00 77.56 283 TYR A N 1
ATOM 2285 C CA . TYR A 1 283 ? 22.440 -7.912 -12.310 1.00 77.56 283 TYR A CA 1
ATOM 2286 C C . TYR A 1 283 ? 22.781 -9.249 -11.645 1.00 77.56 283 TYR A C 1
ATOM 2288 O O . TYR A 1 283 ? 23.938 -9.564 -11.386 1.00 77.56 283 TYR A O 1
ATOM 2296 N N . SER A 1 284 ? 21.747 -10.004 -11.289 1.00 67.38 284 SER A N 1
ATOM 2297 C CA . SER A 1 284 ? 21.869 -11.278 -10.580 1.00 67.38 284 SER A CA 1
ATOM 2298 C C . SER A 1 284 ? 22.578 -12.343 -11.420 1.00 67.38 284 SER A C 1
ATOM 2300 O O . SER A 1 284 ? 22.319 -12.458 -12.615 1.00 67.38 284 SER A O 1
ATOM 2302 N N . ASN A 1 285 ? 23.417 -13.161 -10.775 1.00 65.19 285 ASN A N 1
ATOM 2303 C CA . ASN A 1 285 ? 23.992 -14.361 -11.392 1.00 65.19 285 ASN A CA 1
ATOM 2304 C C . ASN A 1 285 ? 22.897 -15.418 -11.635 1.00 65.19 285 ASN A C 1
ATOM 2306 O O . ASN A 1 285 ? 21.813 -15.341 -11.057 1.00 65.19 285 ASN A O 1
ATOM 2310 N N . TYR A 1 286 ? 23.201 -16.445 -12.431 1.00 57.28 286 TYR A N 1
ATOM 2311 C CA . TYR A 1 286 ? 22.269 -17.533 -12.760 1.00 57.28 286 TYR A CA 1
ATOM 2312 C C . TYR A 1 286 ? 21.614 -18.183 -11.517 1.00 57.28 286 TYR A C 1
ATOM 2314 O O . TYR A 1 286 ? 20.404 -18.399 -11.498 1.00 57.28 286 TYR A O 1
ATOM 2322 N N . ASP A 1 287 ? 22.371 -18.377 -10.432 1.00 55.91 287 ASP A N 1
ATOM 2323 C CA . ASP A 1 287 ? 21.859 -18.918 -9.159 1.00 55.91 287 ASP A CA 1
ATOM 2324 C C . ASP A 1 287 ? 20.871 -17.979 -8.449 1.00 55.91 287 ASP A C 1
ATOM 2326 O O . ASP A 1 287 ? 19.922 -18.419 -7.799 1.00 55.91 287 ASP A O 1
ATOM 2330 N N . ASP A 1 288 ? 21.076 -16.666 -8.572 1.00 65.31 288 ASP A N 1
ATOM 2331 C CA . ASP A 1 288 ? 20.163 -15.657 -8.035 1.00 65.31 288 ASP A CA 1
ATOM 2332 C C . ASP A 1 288 ? 18.875 -15.594 -8.882 1.00 65.31 288 ASP A C 1
ATOM 2334 O O . ASP A 1 288 ? 17.806 -15.322 -8.341 1.00 65.31 288 ASP A O 1
ATOM 2338 N N . GLN A 1 289 ? 18.955 -15.874 -10.191 1.00 64.00 289 GLN A N 1
ATOM 2339 C CA . GLN A 1 289 ? 17.792 -15.959 -11.083 1.00 64.00 289 GLN A CA 1
ATOM 2340 C C . GLN A 1 289 ? 16.964 -17.228 -10.839 1.00 64.00 289 GLN A C 1
ATOM 2342 O O . GLN A 1 289 ? 15.738 -17.145 -10.859 1.00 64.00 289 GLN A O 1
ATOM 2347 N N . GLN A 1 290 ? 17.594 -18.375 -10.552 1.00 61.78 290 GLN A N 1
ATOM 2348 C CA . GLN A 1 290 ? 16.875 -19.609 -10.201 1.00 61.78 290 GLN A CA 1
ATOM 2349 C C . GLN A 1 290 ? 16.081 -19.479 -8.897 1.00 61.78 290 GLN A C 1
ATOM 2351 O O . GLN A 1 290 ? 14.964 -19.972 -8.814 1.00 61.78 290 GLN A O 1
ATOM 2356 N N . LYS A 1 291 ? 16.602 -18.753 -7.900 1.00 66.19 291 LYS A N 1
ATOM 2357 C CA . LYS A 1 291 ? 15.885 -18.482 -6.636 1.00 66.19 291 LYS A CA 1
ATOM 2358 C C . LYS A 1 291 ? 14.649 -17.587 -6.796 1.00 66.19 291 LYS A C 1
ATOM 2360 O O . LYS A 1 291 ? 13.909 -17.403 -5.834 1.00 66.19 291 LYS A O 1
ATOM 2365 N N . LEU A 1 292 ? 14.467 -16.975 -7.968 1.00 61.75 292 LEU A N 1
ATOM 2366 C CA . LEU A 1 292 ? 13.338 -16.102 -8.299 1.00 61.75 292 LEU A CA 1
ATOM 2367 C C . LEU A 1 292 ? 12.284 -16.800 -9.184 1.00 61.75 292 LEU A C 1
ATOM 2369 O O . LEU A 1 292 ? 11.311 -16.141 -9.568 1.00 61.75 292 LEU A O 1
ATOM 2373 N N . GLN A 1 293 ? 12.496 -18.073 -9.547 1.00 55.16 293 GLN A N 1
ATOM 2374 C CA . GLN A 1 293 ? 11.577 -18.913 -10.332 1.00 55.16 293 GLN A CA 1
ATOM 2375 C C . GLN A 1 293 ? 10.707 -19.776 -9.424 1.00 55.16 293 GLN A C 1
ATOM 2377 O O . GLN A 1 293 ? 9.521 -19.924 -9.795 1.00 55.16 293 GLN A O 1
#

Radius of gyration: 28.14 Å; chains: 1; bounding box: 63×64×72 Å

Organism: NCBI:txid1433469

Sequence (293 aa):
MSEDIQTNLEYYDKEMFQDKITDTSDTNVVDSFSQVLESSLSNIPTVNQLKKPKKHRLSVWLHFNTETAKYFGKLVCRKCEQVYKSSTGVSTLRKHLENHQIQAPKKKQATLQIYRKDPYNEQEQQKRDEKHTDVNISEAISFILNKFKLNNKIMALTTDNESAVVVCSRLLAKELENKFNNIGFSHYKCAIHVLNLVAKQELIMAGLAVNKMRQLMAKIKASVCLCDELRALCDLKGIKYLKAKPDIEIRWNSTYYMLQKFKNMELALNLLSVNNNSISELYSNYDDQQKLQ

Foldseek 3Di:
DDDDDDDDDPDDDPPPPDDDDDDDDDPDPVVVVVVVVVVVPPPDPPPDDDPDPPPPPFQLQVQWDQDDPVDHQWTAGNPPRDTHHNPDDSVVSQVVVVVVVDHRDDPDPPPPPPPPPPPDDPVVVVVLVVDPALVSVLVVVVVVCVVVVCLQPAQEDEDAPDPRVVSNLVVNCVCSCPPPVNPNYYYDYDPVNVVLVVLVVLCVVLVLLLVLLLVLLVVCLVDPVSLVQLCVLCVVVVADQDRRAHQDSVDSCRSVVNLVNCVSSVRSLVVVLVVDVVSVVSDDDPVSVVSSD